Protein AF-A0A5C3E7J4-F1 (afdb_monomer)

Secondary structure (DSSP, 8-state):
--TTSSSHHHHHHHHTTSS----PPP-----PPPPS--SSS-----PPPHHHHHHHHHHGGGT---SS-SS--SSPPP-TT----HHHHHHHHHHHHH-TTS--TTHHHHHHHHHHHHHHHHH-SSPPPHHHHHHHHHHHHHHHHHHHHHHHTTTSHHHHTTSBHHHHHHHHHHHHHHHHHHH-HHHHHHHHTT--HHHHHHHHHHHHHHHHHHHHHHHHTTT-B-PPPP-

Sequence (231 aa):
MSRSTIVICFLFLALSLLGQSVAMPPRRVRERPPPLDVAASSSSSGQPSKYEALYQSLLDPFGWYQENPTHYAPMGSPRGNVRIPAGHAEMYLGYLRDNPAYISPSAADELNAILNRVRDMVNSPTPPTSDDQRALVGFLEEAANRSRRDLMSPLHPENVTSQHISPVEKLSNKYKALTGLLQNRHWVDRLTNQLDPDQQERFLAANSVLSAEQTLLETATEYAGTFPRLP

Organism: NCBI:txid86804

Solvent-accessible surface area (backbone atoms only — not comparable to full-atom values): 13370 Å² total; per-residue (Å²): 140,77,90,76,71,71,67,64,65,59,59,60,61,65,66,70,74,75,75,76,86,70,79,73,73,80,79,71,82,72,79,69,61,80,61,100,75,85,72,87,80,92,75,94,63,96,66,72,52,76,64,43,50,50,51,41,68,59,25,51,86,74,71,62,61,62,99,64,51,84,37,76,51,92,57,60,33,57,56,60,85,60,87,70,57,67,71,55,54,53,49,50,55,49,40,33,67,72,35,72,21,32,63,28,75,60,57,38,61,69,48,47,63,58,46,49,50,53,49,50,52,69,68,41,93,58,82,59,52,53,68,55,33,54,52,48,38,55,54,41,42,55,49,24,59,49,41,52,52,42,52,42,8,20,61,19,72,88,13,28,52,32,24,52,32,68,32,41,52,50,30,24,54,48,37,51,57,41,50,57,50,67,66,36,69,76,45,34,48,65,56,45,73,68,52,53,72,71,54,46,52,52,39,51,55,20,50,52,44,44,49,43,46,28,55,51,32,59,58,37,53,81,47,26,18,48,76,41,80,80,128

Foldseek 3Di:
DDPPPPVVVVVVVVVVPPPDPPPDDPDDPQPQDDAPDPDDDDDPPVDDDPLQVLLCVLCVVVVLDDPDFPDADSDAADADQDDDDPVVVVVLLVCLCPPLLEQHLCNLVLLPVLLVLLVCQQPPPDQDDLVSLLVSLVSLVVVLVVLSSCSRHNLNSSNLLRYALNSLVSNLVSLCSNLVQCVPPVSVCSSPVSPDPVSVVSSVVSSSSSVSSSVSSVVSSVRHHYPNPDD

Structure (mmCIF, N/CA/C/O backbone):
data_AF-A0A5C3E7J4-F1
#
_entry.id   AF-A0A5C3E7J4-F1
#
loop_
_atom_site.group_PDB
_atom_site.id
_atom_site.type_symbol
_atom_site.label_atom_id
_atom_site.label_alt_id
_atom_site.label_comp_id
_atom_site.label_asym_id
_atom_site.label_entity_id
_atom_site.label_seq_id
_atom_site.pdbx_PDB_ins_code
_atom_site.Cartn_x
_atom_site.Cartn_y
_atom_site.Cartn_z
_atom_site.occupancy
_atom_site.B_iso_or_equiv
_atom_site.auth_seq_id
_atom_site.auth_comp_id
_atom_site.auth_asym_id
_atom_site.auth_atom_id
_atom_site.pdbx_PDB_model_num
ATOM 1 N N . MET A 1 1 ? -32.037 -63.151 -11.115 1.00 49.91 1 MET A N 1
ATOM 2 C CA . MET A 1 1 ? -31.300 -61.953 -10.655 1.00 49.91 1 MET A CA 1
ATOM 3 C C . MET A 1 1 ? -32.238 -60.761 -10.745 1.00 49.91 1 MET A C 1
ATOM 5 O O . MET A 1 1 ? -32.641 -60.391 -11.839 1.00 49.91 1 MET A O 1
ATOM 9 N N . SER A 1 2 ? -32.712 -60.301 -9.586 1.00 42.38 2 SER A N 1
ATOM 10 C CA . SER A 1 2 ? -33.897 -59.449 -9.424 1.00 42.38 2 SER A CA 1
ATOM 11 C C . SER A 1 2 ? -33.513 -57.972 -9.314 1.00 42.38 2 SER A C 1
ATOM 13 O O . SER A 1 2 ? -32.626 -57.618 -8.545 1.00 42.38 2 SER A O 1
ATOM 15 N N . ARG A 1 3 ? -34.196 -57.118 -10.083 1.00 48.22 3 ARG A N 1
ATOM 16 C CA . ARG A 1 3 ? -33.980 -55.664 -10.213 1.00 48.22 3 ARG A CA 1
ATOM 17 C C . ARG A 1 3 ? -34.525 -54.839 -9.028 1.00 48.22 3 ARG A C 1
ATOM 19 O O . ARG A 1 3 ? -34.639 -53.623 -9.136 1.00 48.22 3 ARG A O 1
ATOM 26 N N . SER A 1 4 ? -34.849 -55.471 -7.899 1.00 50.19 4 SER A N 1
ATOM 27 C CA . SER A 1 4 ? -35.588 -54.840 -6.790 1.00 50.19 4 SER A CA 1
ATOM 28 C C . SER A 1 4 ? -34.736 -54.374 -5.601 1.00 50.19 4 SER A C 1
ATOM 30 O O . SER A 1 4 ? -35.288 -53.829 -4.653 1.00 50.19 4 SER A O 1
ATOM 32 N N . THR A 1 5 ? -33.410 -54.529 -5.628 1.00 48.03 5 THR A N 1
ATOM 33 C CA . THR A 1 5 ? -32.515 -54.115 -4.522 1.00 48.03 5 THR A CA 1
ATOM 34 C C . THR A 1 5 ? -31.814 -52.768 -4.725 1.00 48.03 5 THR A C 1
ATOM 36 O O . THR A 1 5 ? -31.243 -52.242 -3.778 1.00 48.03 5 THR A O 1
ATOM 39 N N . ILE A 1 6 ? -31.888 -52.158 -5.913 1.00 50.91 6 ILE A N 1
ATOM 40 C CA . ILE A 1 6 ? -31.169 -50.900 -6.212 1.00 50.91 6 ILE A CA 1
ATOM 41 C C . ILE A 1 6 ? -31.979 -49.647 -5.818 1.00 50.91 6 ILE A C 1
ATOM 43 O O . ILE A 1 6 ? -31.407 -48.588 -5.575 1.00 50.91 6 ILE A O 1
ATOM 47 N N . VAL A 1 7 ? -33.302 -49.755 -5.662 1.00 48.09 7 VAL A N 1
ATOM 48 C CA . VAL A 1 7 ? -34.168 -48.590 -5.381 1.00 48.09 7 VAL A CA 1
ATOM 49 C C . VAL A 1 7 ? -34.213 -48.221 -3.887 1.00 48.09 7 VAL A C 1
ATOM 51 O O . VAL A 1 7 ? -34.515 -47.083 -3.539 1.00 48.09 7 VAL A O 1
ATOM 54 N N . ILE A 1 8 ? -33.838 -49.131 -2.982 1.00 48.19 8 ILE A N 1
ATOM 55 C CA . ILE A 1 8 ? -33.939 -48.897 -1.528 1.00 48.19 8 ILE A CA 1
ATOM 56 C C . ILE A 1 8 ? -32.730 -48.114 -0.976 1.00 48.19 8 ILE A C 1
ATOM 58 O O . ILE A 1 8 ? -32.869 -47.384 0.004 1.00 48.19 8 ILE A O 1
ATOM 62 N N . CYS A 1 9 ? -31.570 -48.147 -1.642 1.00 43.94 9 CYS A N 1
ATOM 63 C CA . CYS A 1 9 ? -30.400 -47.363 -1.217 1.00 43.94 9 CYS A CA 1
ATOM 64 C C . CYS A 1 9 ? -30.497 -45.862 -1.546 1.00 43.94 9 CYS A C 1
ATOM 66 O O . CYS A 1 9 ? -29.855 -45.061 -0.873 1.00 43.94 9 CYS A O 1
ATOM 68 N N . PHE A 1 10 ? -31.319 -45.453 -2.519 1.00 43.75 10 PHE A N 1
ATOM 69 C CA . PHE A 1 10 ? -31.470 -44.031 -2.864 1.00 43.75 10 PHE A CA 1
ATOM 70 C C . PHE A 1 10 ? -32.504 -43.286 -2.007 1.00 43.75 10 PHE A C 1
ATOM 72 O O . PHE A 1 10 ? -32.407 -42.068 -1.872 1.00 43.75 10 PHE A O 1
ATOM 79 N N . LEU A 1 11 ? -33.442 -43.987 -1.358 1.00 43.75 11 LEU A N 1
ATOM 80 C CA . LEU A 1 11 ? -34.436 -43.335 -0.494 1.00 43.75 11 LEU A CA 1
ATOM 81 C C . LEU A 1 11 ? -33.886 -42.996 0.905 1.00 43.75 11 LEU A C 1
ATOM 83 O O . LEU A 1 11 ? -34.331 -42.032 1.523 1.00 43.75 11 LEU A O 1
ATOM 87 N N . PHE A 1 12 ? -32.876 -43.730 1.386 1.00 43.62 12 PHE A N 1
ATOM 88 C CA . PHE A 1 12 ? -32.228 -43.452 2.677 1.00 43.62 12 PHE A CA 1
ATOM 89 C C . PHE A 1 12 ? -31.198 -42.309 2.619 1.00 43.62 12 PHE A C 1
ATOM 91 O O . PHE A 1 12 ? -30.945 -41.652 3.631 1.00 43.62 12 PHE A O 1
ATOM 98 N N . LEU A 1 13 ? -30.652 -42.003 1.435 1.00 42.84 13 LEU A N 1
ATOM 99 C CA . LEU A 1 13 ? -29.728 -40.877 1.263 1.00 42.84 13 LEU A CA 1
ATOM 100 C C . LEU A 1 13 ? -30.458 -39.521 1.191 1.00 42.84 13 LEU A C 1
ATOM 102 O O . LEU A 1 13 ? -29.895 -38.499 1.571 1.00 42.84 13 LEU A O 1
ATOM 106 N N . ALA A 1 14 ? -31.726 -39.506 0.764 1.00 42.19 14 ALA A N 1
ATOM 107 C CA . ALA A 1 14 ? -32.527 -38.283 0.645 1.00 42.19 14 ALA A CA 1
ATOM 108 C C . ALA A 1 14 ? -33.141 -37.810 1.981 1.00 42.19 14 ALA A C 1
ATOM 110 O O . ALA A 1 14 ? -33.378 -36.619 2.161 1.00 42.19 14 ALA A O 1
ATOM 111 N N . LEU A 1 15 ? -33.351 -38.714 2.945 1.00 43.12 15 LEU A N 1
ATOM 112 C CA . LEU A 1 15 ? -33.880 -38.380 4.279 1.00 43.12 15 LEU A CA 1
ATOM 113 C C . LEU A 1 15 ? -32.795 -37.997 5.300 1.00 43.12 15 LEU A C 1
ATOM 115 O O . LEU A 1 15 ? -33.112 -37.440 6.347 1.00 43.12 15 LEU A O 1
ATOM 119 N N . SER A 1 16 ? -31.519 -38.215 4.973 1.00 41.44 16 SER A N 1
ATOM 120 C CA . SER A 1 16 ? -30.383 -37.814 5.819 1.00 41.44 16 SER A CA 1
ATOM 121 C C . SER A 1 16 ? -29.939 -36.358 5.592 1.00 41.44 16 SER A C 1
ATOM 123 O O . SER A 1 16 ? -29.096 -35.851 6.325 1.00 41.44 16 SER A O 1
ATOM 125 N N . LEU A 1 17 ? -30.514 -35.668 4.598 1.00 41.94 17 LEU A N 1
ATOM 126 C CA . LEU A 1 17 ? -30.197 -34.275 4.241 1.00 41.94 17 LEU A CA 1
ATOM 127 C C . LEU A 1 17 ? -31.224 -33.248 4.756 1.00 41.94 17 LEU A C 1
ATOM 129 O O . LEU A 1 17 ? -31.052 -32.055 4.522 1.00 41.94 17 LEU A O 1
ATOM 133 N N . LEU A 1 18 ? -32.271 -33.676 5.474 1.00 44.62 18 LEU A N 1
ATOM 134 C CA . LEU A 1 18 ? -33.329 -32.785 5.985 1.00 44.62 18 LEU A CA 1
ATOM 135 C C . LEU A 1 18 ? -33.304 -32.536 7.501 1.00 44.62 18 LEU A C 1
ATOM 137 O O . LEU A 1 18 ? -34.207 -31.896 8.032 1.00 44.62 18 LEU A O 1
ATOM 141 N N . GLY A 1 19 ? -32.279 -32.994 8.217 1.00 42.59 19 GLY A N 1
ATOM 142 C CA . GLY A 1 19 ? -32.251 -32.916 9.676 1.00 42.59 19 GLY A CA 1
ATOM 143 C C . GLY A 1 19 ? -30.951 -32.360 10.224 1.00 42.59 19 GLY A C 1
ATOM 144 O O . GLY A 1 19 ? -30.183 -33.137 10.771 1.00 42.59 19 GLY A O 1
ATOM 145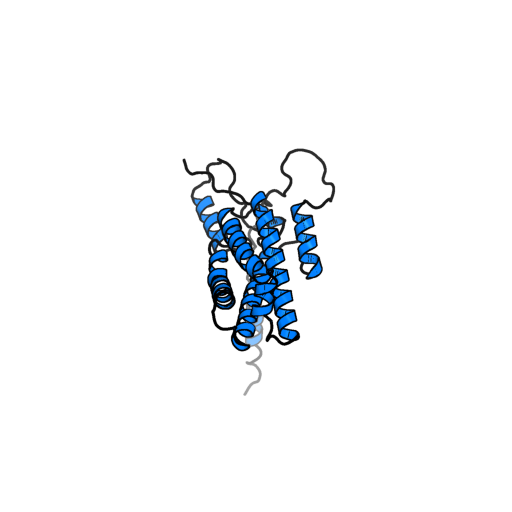 N N . GLN A 1 20 ? -30.720 -31.048 10.089 1.00 40.03 20 GLN A N 1
ATOM 146 C CA . GLN A 1 20 ? -29.910 -30.236 11.019 1.00 40.03 20 GLN A CA 1
ATOM 147 C C . GLN A 1 20 ? -29.948 -28.743 10.637 1.00 40.03 20 GLN A C 1
ATOM 149 O O . GLN A 1 20 ? -28.931 -28.101 10.386 1.00 40.03 20 GLN A O 1
ATOM 154 N N . SER A 1 21 ? -31.139 -28.137 10.635 1.00 34.94 21 SER A N 1
ATOM 155 C CA . SER A 1 21 ? -31.233 -26.689 10.840 1.00 34.94 21 SER A CA 1
ATOM 156 C C . SER A 1 21 ? -30.972 -26.416 12.322 1.00 34.94 21 SER A C 1
ATOM 158 O O . SER A 1 21 ? -31.899 -26.328 13.128 1.00 34.94 21 SER A O 1
ATOM 160 N N . VAL A 1 22 ? -29.696 -26.351 12.704 1.00 38.12 22 VAL A N 1
ATOM 161 C CA . VAL A 1 22 ? -29.314 -25.777 13.995 1.00 38.12 22 VAL A CA 1
ATOM 162 C C . VAL A 1 22 ? -29.829 -24.345 13.981 1.00 38.12 22 VAL A C 1
ATOM 164 O O . VAL A 1 22 ? -29.445 -23.552 13.120 1.00 38.12 22 VAL A O 1
ATOM 167 N N . ALA A 1 23 ? -30.751 -24.037 14.892 1.00 39.84 23 ALA A N 1
ATOM 168 C CA . ALA A 1 23 ? -31.198 -22.678 15.128 1.00 39.84 23 ALA A CA 1
ATOM 169 C C . ALA A 1 23 ? -29.952 -21.816 15.353 1.00 39.84 23 ALA A C 1
ATOM 171 O O . ALA A 1 23 ? -29.229 -22.004 16.334 1.00 39.84 23 ALA A O 1
ATOM 172 N N . MET A 1 24 ? -29.667 -20.921 14.403 1.00 37.94 24 MET A N 1
ATOM 173 C CA . MET A 1 24 ? -28.616 -19.931 14.581 1.00 37.94 24 MET A CA 1
ATOM 174 C C . MET A 1 24 ? -28.908 -19.185 15.887 1.00 37.94 24 MET A C 1
ATOM 176 O O . MET A 1 24 ? -30.043 -18.727 16.069 1.00 37.94 24 MET A O 1
ATOM 180 N N . PRO A 1 25 ? -27.926 -19.041 16.795 1.00 38.94 25 PRO A N 1
ATOM 181 C CA . PRO A 1 25 ? -28.089 -18.121 17.906 1.00 38.94 25 PRO A CA 1
ATOM 182 C C . PRO A 1 25 ? -28.410 -16.734 17.330 1.00 38.94 25 PRO A C 1
ATOM 184 O O . PRO A 1 25 ? -27.947 -16.410 16.229 1.00 38.94 25 PRO A O 1
ATOM 187 N N . PRO A 1 26 ? -29.215 -15.916 18.028 1.00 37.38 26 PRO A N 1
ATOM 188 C CA . PRO A 1 26 ? -29.584 -14.598 17.535 1.00 37.38 26 PRO A CA 1
ATOM 189 C C . PRO A 1 26 ? -28.309 -13.846 17.152 1.00 37.38 26 PRO A C 1
ATOM 191 O O . PRO A 1 26 ? -27.381 -13.744 17.960 1.00 37.38 26 PRO A O 1
ATOM 194 N N . ARG A 1 27 ? -28.247 -13.355 15.903 1.00 37.22 27 ARG A N 1
ATOM 195 C CA . ARG A 1 27 ? -27.227 -12.396 15.463 1.00 37.22 27 ARG A CA 1
ATOM 196 C C . ARG A 1 27 ? -27.209 -11.299 16.521 1.00 37.22 27 ARG A C 1
ATOM 198 O O . ARG A 1 27 ? -28.156 -10.519 16.598 1.00 37.22 27 ARG A O 1
ATOM 205 N N . ARG A 1 28 ? -26.163 -11.264 17.357 1.00 34.19 28 ARG A N 1
ATOM 206 C CA . ARG A 1 28 ? -25.896 -10.098 18.198 1.00 34.19 28 ARG A CA 1
ATOM 207 C C . ARG A 1 28 ? -25.919 -8.913 17.247 1.00 34.19 28 ARG A C 1
ATOM 209 O O . ARG A 1 28 ? -25.198 -8.927 16.248 1.00 34.19 28 ARG A O 1
ATOM 216 N N . VAL A 1 29 ? -26.801 -7.960 17.523 1.00 38.03 29 VAL A N 1
ATOM 217 C CA . VAL A 1 29 ? -26.789 -6.645 16.891 1.00 38.03 29 VAL A CA 1
ATOM 218 C C . VAL A 1 29 ? -25.354 -6.148 17.049 1.00 38.03 29 VAL A C 1
ATOM 220 O O . VAL A 1 29 ? -24.906 -5.908 18.167 1.00 38.03 29 VAL A O 1
ATOM 223 N N . ARG A 1 30 ? -24.586 -6.179 15.954 1.00 42.91 30 ARG A N 1
ATOM 224 C CA . ARG A 1 30 ? -23.192 -5.735 15.942 1.00 42.91 30 ARG A CA 1
ATOM 225 C C . ARG A 1 30 ? -23.235 -4.248 16.248 1.00 42.91 30 ARG A C 1
ATOM 227 O O . ARG A 1 30 ? -23.835 -3.496 15.484 1.00 42.91 30 ARG A O 1
ATOM 234 N N . GLU A 1 31 ? -22.630 -3.847 17.359 1.00 38.09 31 GLU A N 1
ATOM 235 C CA . GLU A 1 31 ? -22.317 -2.445 17.597 1.00 38.09 31 GLU A CA 1
ATOM 236 C C . GLU A 1 31 ? -21.390 -2.013 16.463 1.00 38.09 31 GLU A C 1
ATOM 238 O O . GLU A 1 31 ? -20.244 -2.454 16.362 1.00 38.09 31 GLU A O 1
ATOM 243 N N . ARG A 1 32 ? -21.949 -1.238 15.533 1.00 45.97 32 ARG A N 1
ATOM 244 C CA . ARG A 1 32 ? -21.196 -0.527 14.507 1.00 45.97 32 ARG A CA 1
ATOM 245 C C . ARG A 1 32 ? -20.076 0.230 15.235 1.00 45.97 32 ARG A C 1
ATOM 247 O O . ARG A 1 32 ? -20.394 0.895 16.229 1.00 45.97 32 ARG A O 1
ATOM 254 N N . PRO A 1 33 ? -18.803 0.155 14.807 1.00 45.69 33 PRO A N 1
ATOM 255 C CA . PRO A 1 33 ? -17.834 1.134 15.276 1.00 45.69 33 PRO A CA 1
ATOM 256 C C . PRO A 1 33 ? -18.431 2.525 15.015 1.00 45.69 33 PRO A C 1
ATOM 258 O O . PRO A 1 33 ? -19.122 2.703 14.005 1.00 45.69 33 PRO A O 1
ATOM 261 N N . PRO A 1 34 ? -18.277 3.481 15.947 1.00 44.12 34 PRO A N 1
ATOM 262 C CA . PRO A 1 34 ? -18.869 4.794 15.769 1.00 44.12 34 PRO A CA 1
ATOM 263 C C . PRO A 1 34 ? -18.434 5.349 14.405 1.00 44.12 34 PRO A C 1
ATOM 265 O O . PRO A 1 34 ? -17.237 5.280 14.094 1.00 44.12 34 PRO A O 1
ATOM 268 N N . PRO A 1 35 ? -19.380 5.843 13.581 1.00 44.72 35 PRO A N 1
ATOM 269 C CA . PRO A 1 35 ? -19.033 6.503 12.333 1.00 44.72 35 PRO A CA 1
ATOM 270 C C . PRO A 1 35 ? -18.084 7.668 12.624 1.00 44.72 35 PRO A C 1
ATOM 272 O O . PRO A 1 35 ? -17.956 8.117 13.766 1.00 44.72 35 PRO A O 1
ATOM 275 N N . LEU A 1 36 ? -17.435 8.169 11.576 1.00 49.22 36 LEU A N 1
ATOM 276 C CA . LEU A 1 36 ? -16.473 9.276 11.625 1.00 49.22 36 LEU A CA 1
ATOM 277 C C . LEU A 1 36 ? -17.016 10.579 12.262 1.00 49.22 36 LEU A C 1
ATOM 279 O O . LEU A 1 36 ? -16.240 11.501 12.497 1.00 49.22 36 LEU A O 1
ATOM 283 N N . ASP A 1 37 ? -18.292 10.609 12.652 1.00 38.91 37 ASP A N 1
ATOM 284 C CA . ASP A 1 37 ? -18.984 11.718 13.297 1.00 38.91 37 ASP A CA 1
ATOM 285 C C . ASP A 1 37 ? -19.432 11.368 14.726 1.00 38.91 37 ASP A C 1
ATOM 287 O O . ASP A 1 37 ? -20.600 11.065 14.983 1.00 38.91 37 ASP A O 1
ATOM 291 N N . VAL A 1 38 ? -18.528 11.455 15.705 1.00 36.59 38 VAL A N 1
ATOM 292 C CA . VAL A 1 38 ? -18.956 11.605 17.107 1.00 36.59 38 VAL A CA 1
ATOM 293 C C . VAL A 1 38 ? -18.374 12.878 17.701 1.00 36.59 38 VAL A C 1
ATOM 295 O O . VAL A 1 38 ? -17.464 12.865 18.525 1.00 36.59 38 VAL A O 1
ATOM 298 N N . ALA A 1 39 ? -18.989 13.989 17.308 1.00 32.25 39 ALA A N 1
ATOM 299 C CA . ALA A 1 39 ? -19.320 15.065 18.227 1.00 32.25 39 ALA A CA 1
ATOM 300 C C . ALA A 1 39 ? -20.833 15.316 18.120 1.00 32.25 39 ALA A C 1
ATOM 302 O O . ALA A 1 39 ? -21.422 15.230 17.049 1.00 32.25 39 ALA A O 1
ATOM 303 N N . ALA A 1 40 ? -21.464 15.528 19.268 1.00 37.59 40 ALA A N 1
ATOM 304 C CA . ALA A 1 40 ? -22.903 15.542 19.471 1.00 37.59 40 ALA A CA 1
ATOM 305 C C . ALA A 1 40 ? -23.713 16.433 18.500 1.00 37.59 40 ALA A C 1
ATOM 307 O O . ALA A 1 40 ? -23.319 17.554 18.193 1.00 37.59 40 ALA A O 1
ATOM 308 N N . SER A 1 41 ? -24.959 16.003 18.261 1.00 31.89 41 SER A N 1
ATOM 309 C CA . SER A 1 41 ? -26.127 16.795 17.818 1.00 31.89 41 SER A CA 1
ATOM 310 C C . SER A 1 41 ? -26.325 16.992 16.304 1.00 31.89 41 SER A C 1
ATOM 312 O O . SER A 1 41 ? -25.684 17.815 15.667 1.00 31.89 41 SER A O 1
ATOM 314 N N . SER A 1 42 ? -27.360 16.319 15.784 1.00 38.94 42 SER A N 1
ATOM 315 C CA . SER A 1 42 ? -28.263 16.797 14.720 1.00 38.94 42 SER A CA 1
ATOM 316 C C . SER A 1 42 ? -27.645 17.352 13.426 1.00 38.94 42 SER A C 1
ATOM 318 O O . SER A 1 42 ? -27.518 18.561 13.266 1.00 38.94 42 SER A O 1
ATOM 320 N N . SER A 1 43 ? -27.401 16.476 12.448 1.00 31.47 43 SER A N 1
ATOM 321 C CA . SER A 1 43 ? -27.877 16.594 11.052 1.00 31.47 43 SER A CA 1
ATOM 322 C C . SER A 1 43 ? -27.191 15.531 10.190 1.00 31.47 43 SER A C 1
ATOM 324 O O . SER A 1 43 ? -26.037 15.661 9.810 1.00 31.47 43 SER A O 1
ATOM 326 N N . SER A 1 44 ? -27.913 14.459 9.858 1.00 42.22 44 SER A N 1
ATOM 327 C CA . SER A 1 44 ? -27.521 13.551 8.778 1.00 42.22 44 SER A CA 1
ATOM 328 C C . SER A 1 44 ? -27.717 14.267 7.437 1.00 42.22 44 SER A C 1
ATOM 330 O O . SER A 1 44 ? -28.709 14.055 6.739 1.00 42.22 44 SER A O 1
ATOM 332 N N . SER A 1 45 ? -26.819 15.183 7.093 1.00 42.00 45 SER A N 1
ATOM 333 C CA . SER A 1 45 ? -26.648 15.593 5.703 1.00 42.00 45 SER A CA 1
ATOM 334 C C . SER A 1 45 ? -25.782 14.528 5.042 1.00 42.00 45 SER A C 1
ATOM 336 O O . SER A 1 45 ? -24.684 14.284 5.528 1.00 42.00 45 SER A O 1
ATOM 338 N N . GLY A 1 46 ? -26.271 13.882 3.980 1.00 57.69 46 GLY A N 1
ATOM 339 C CA . GLY A 1 46 ? -25.580 12.818 3.232 1.00 57.69 46 GLY A CA 1
ATOM 340 C C . GLY A 1 46 ? -24.340 13.290 2.461 1.00 57.69 46 GLY A C 1
ATOM 341 O O . GLY A 1 46 ? -24.206 13.005 1.277 1.00 57.69 46 GLY A O 1
ATOM 342 N N . GLN A 1 47 ? -23.488 14.084 3.103 1.00 56.75 47 GLN A N 1
ATOM 343 C CA . GLN A 1 47 ? -22.201 14.533 2.602 1.00 56.75 47 GLN A CA 1
ATOM 344 C C . GLN A 1 47 ? -21.137 13.540 3.087 1.00 56.75 47 GLN A C 1
ATOM 346 O O . GLN A 1 47 ? -21.081 13.279 4.290 1.00 56.75 47 GLN A O 1
ATOM 351 N N . PRO A 1 48 ? -20.309 12.991 2.186 1.00 73.50 48 PRO A N 1
ATOM 352 C CA . PRO A 1 48 ? -19.239 12.084 2.573 1.00 73.50 48 PRO A CA 1
ATOM 353 C C . PRO A 1 48 ? -18.217 12.805 3.457 1.00 73.50 48 PRO A C 1
ATOM 355 O O . PRO A 1 48 ? -17.920 13.989 3.260 1.00 73.50 48 PRO A O 1
ATOM 358 N N . SER A 1 49 ? -17.650 12.081 4.422 1.00 85.56 49 SER A N 1
ATOM 359 C CA . SER A 1 49 ? -16.545 12.606 5.237 1.00 85.56 49 SER A CA 1
ATOM 360 C C . SER A 1 49 ? -15.325 12.951 4.362 1.00 85.56 49 SER A C 1
ATOM 362 O O . SER A 1 49 ? -15.174 12.435 3.253 1.00 85.56 49 SER A O 1
ATOM 364 N N . LYS A 1 50 ? -14.388 13.779 4.857 1.00 89.88 50 LYS A N 1
ATOM 365 C CA . LYS A 1 50 ? -13.144 14.102 4.117 1.00 89.88 50 LYS A CA 1
ATOM 366 C C . LYS A 1 50 ? -12.369 12.837 3.719 1.00 89.88 50 LYS A C 1
ATOM 368 O O . LYS A 1 50 ? -11.837 12.773 2.613 1.00 89.88 50 LYS A O 1
ATOM 373 N N . TYR A 1 51 ? -12.304 11.849 4.614 1.00 93.19 51 TYR A N 1
ATOM 374 C CA . TYR A 1 51 ? -11.646 10.572 4.336 1.00 93.19 51 TYR A CA 1
ATOM 375 C C . TYR A 1 51 ? -12.391 9.772 3.267 1.00 93.19 51 TYR A C 1
ATOM 377 O O . TYR A 1 51 ? -11.772 9.259 2.345 1.00 93.19 51 TYR A O 1
ATOM 385 N N . GLU A 1 52 ? -13.718 9.703 3.359 1.00 93.31 52 GLU A N 1
ATOM 386 C CA . GLU A 1 52 ? -14.559 8.990 2.397 1.00 93.31 52 GLU A CA 1
ATOM 387 C C . GLU A 1 52 ? -14.498 9.605 0.994 1.00 93.31 52 GLU A C 1
ATOM 389 O O . GLU A 1 52 ? -14.347 8.875 0.019 1.00 93.31 52 GLU A O 1
ATOM 394 N N . ALA A 1 53 ? -14.509 10.936 0.883 1.00 94.12 53 ALA A N 1
ATOM 395 C CA . ALA A 1 53 ? -14.334 11.624 -0.394 1.00 94.12 53 ALA A CA 1
ATOM 396 C C . ALA A 1 53 ? -12.952 11.343 -1.015 1.00 94.12 53 ALA A C 1
ATOM 398 O O . ALA A 1 53 ? -12.848 11.096 -2.218 1.00 94.12 53 ALA A O 1
ATOM 399 N N . LEU A 1 54 ? -11.889 11.337 -0.198 1.00 95.69 54 LEU A N 1
ATOM 400 C CA . LEU A 1 54 ? -10.546 10.960 -0.647 1.00 95.69 54 LEU A CA 1
ATOM 401 C C . LEU A 1 54 ? -10.508 9.496 -1.105 1.00 95.69 54 LEU A C 1
ATOM 403 O O . LEU A 1 54 ? -10.023 9.215 -2.200 1.00 95.69 54 LEU A O 1
ATOM 407 N N . TYR A 1 55 ? -11.049 8.587 -0.294 1.00 96.31 55 TYR A N 1
ATOM 408 C CA . TYR A 1 55 ? -11.159 7.161 -0.590 1.00 96.31 55 TYR A CA 1
ATOM 409 C C . TYR A 1 55 ? -11.852 6.917 -1.927 1.00 96.31 55 TYR A C 1
ATOM 411 O O . TYR A 1 55 ? -11.291 6.260 -2.800 1.00 96.31 55 TYR A O 1
ATOM 419 N N . GLN A 1 56 ? -13.019 7.526 -2.128 1.00 95.81 56 GLN A N 1
ATOM 420 C CA . GLN A 1 56 ? -13.751 7.442 -3.382 1.00 95.81 56 GLN A CA 1
ATOM 421 C C . GLN A 1 56 ? -12.912 7.961 -4.557 1.00 95.81 56 GLN A C 1
ATOM 423 O O . GLN A 1 56 ? -12.706 7.237 -5.527 1.00 95.81 56 GLN A O 1
ATOM 428 N N . SER A 1 57 ? -12.325 9.158 -4.440 1.00 96.81 57 SER A N 1
ATOM 429 C CA . SER A 1 57 ? -11.530 9.751 -5.527 1.00 96.81 57 SER A CA 1
ATOM 430 C C . SER A 1 57 ? -10.316 8.912 -5.946 1.00 96.81 57 SER A C 1
ATOM 432 O O . SER A 1 57 ? -9.917 8.944 -7.109 1.00 96.81 57 SER A O 1
ATOM 434 N N . LEU A 1 58 ? -9.729 8.158 -5.011 1.00 97.12 58 LEU A N 1
ATOM 435 C CA . LEU A 1 58 ? -8.575 7.301 -5.271 1.00 97.12 58 LEU A CA 1
ATOM 436 C C . LEU A 1 58 ? -8.972 5.942 -5.852 1.00 97.12 58 LEU A C 1
ATOM 438 O O . LEU A 1 58 ? -8.187 5.365 -6.599 1.00 97.12 58 LEU A O 1
ATOM 442 N N . LEU A 1 59 ? -10.159 5.422 -5.526 1.00 96.44 59 LEU A N 1
ATOM 443 C CA . LEU A 1 59 ? -10.609 4.101 -5.973 1.00 96.44 59 LEU A CA 1
ATOM 444 C C . LEU A 1 59 ? -11.467 4.131 -7.243 1.00 96.44 59 LEU A C 1
ATOM 446 O O . LEU A 1 59 ? -11.494 3.134 -7.974 1.00 96.44 59 LEU A O 1
ATOM 450 N N . ASP A 1 60 ? -12.135 5.249 -7.527 1.00 94.06 60 ASP A N 1
ATOM 451 C CA . ASP A 1 60 ? -12.958 5.441 -8.726 1.00 94.06 60 ASP A CA 1
ATOM 452 C C . ASP A 1 60 ? -12.188 5.171 -10.033 1.00 94.06 60 ASP A C 1
ATOM 454 O O . ASP A 1 60 ? -12.712 4.431 -10.871 1.00 94.06 60 ASP A O 1
ATOM 458 N N . PRO A 1 61 ? -10.935 5.647 -10.223 1.00 95.31 61 PRO A N 1
ATOM 459 C CA . PRO A 1 61 ? -10.167 5.367 -11.440 1.00 95.31 61 PRO A CA 1
ATOM 460 C C . PRO A 1 61 ? -9.906 3.876 -11.683 1.00 95.31 61 PRO A C 1
ATOM 462 O O . PRO A 1 61 ? -9.734 3.460 -12.826 1.00 95.31 61 PRO A O 1
ATOM 465 N N . PHE A 1 62 ? -9.885 3.066 -10.621 1.00 94.44 62 PHE A N 1
ATOM 466 C CA . PHE A 1 62 ? -9.702 1.618 -10.717 1.00 94.44 62 PHE A CA 1
ATOM 467 C C . PHE A 1 62 ? -11.031 0.858 -10.862 1.00 94.44 62 PHE A C 1
ATOM 469 O O . PHE A 1 62 ? -11.024 -0.351 -11.101 1.00 94.44 62 PHE A O 1
ATOM 476 N N . GLY A 1 63 ? -12.173 1.533 -10.686 1.00 95.31 63 GLY A N 1
ATOM 477 C CA . GLY A 1 63 ? -13.486 0.894 -10.584 1.00 95.31 63 GLY A CA 1
ATOM 478 C C . GLY A 1 63 ? -13.610 -0.007 -9.351 1.00 95.31 63 GLY A C 1
ATOM 479 O O . GLY A 1 63 ? -14.304 -1.023 -9.396 1.00 95.31 63 GLY A O 1
ATOM 480 N N . TRP A 1 64 ? -12.880 0.305 -8.274 1.00 94.69 64 TRP A N 1
ATOM 481 C CA . TRP A 1 64 ? -12.829 -0.515 -7.053 1.00 94.69 64 TRP A CA 1
ATOM 482 C C . TRP A 1 64 ? -13.590 0.082 -5.878 1.00 94.69 64 TRP A C 1
ATOM 484 O O . TRP A 1 64 ? -13.635 -0.547 -4.822 1.00 94.69 64 TRP A O 1
ATOM 494 N N . TYR A 1 65 ? -14.178 1.267 -6.042 1.00 93.38 65 TYR A N 1
ATOM 495 C CA . TYR A 1 65 ? -15.002 1.856 -5.001 1.00 93.38 65 TYR A CA 1
ATOM 496 C C . TYR A 1 65 ? -16.167 0.919 -4.659 1.00 93.38 65 TYR A C 1
ATOM 498 O O . TYR A 1 65 ? -16.873 0.413 -5.536 1.00 93.38 65 TYR A O 1
ATOM 506 N N . GLN A 1 66 ? -16.342 0.677 -3.366 1.00 89.69 66 GLN A N 1
ATOM 507 C CA . GLN A 1 66 ? -17.453 -0.079 -2.812 1.00 89.69 66 GLN A CA 1
ATOM 508 C C . GLN A 1 66 ? -18.050 0.738 -1.675 1.00 89.69 66 GLN A C 1
ATOM 510 O O . GLN A 1 66 ? -17.319 1.332 -0.893 1.00 89.69 66 GLN A O 1
ATOM 515 N N . GLU A 1 67 ? -19.378 0.743 -1.581 1.00 89.81 67 GLU A N 1
ATOM 516 C CA . GLU A 1 67 ? -20.092 1.386 -0.469 1.00 89.81 67 GLU A CA 1
ATOM 517 C C . GLU A 1 67 ? -19.827 0.666 0.866 1.00 89.81 67 GLU A C 1
ATOM 519 O O . GLU A 1 67 ? -19.903 1.258 1.938 1.00 89.81 67 GLU A O 1
ATOM 524 N N . ASN A 1 68 ? -19.521 -0.634 0.806 1.00 93.06 68 ASN A N 1
ATOM 525 C CA . ASN A 1 68 ? -19.303 -1.479 1.972 1.00 93.06 68 ASN A CA 1
ATOM 526 C C . ASN A 1 68 ? -17.961 -2.217 1.860 1.00 93.06 68 ASN A C 1
ATOM 528 O O . ASN A 1 68 ? -17.629 -2.690 0.769 1.00 93.06 68 ASN A O 1
ATOM 532 N N . PRO A 1 69 ? -17.225 -2.403 2.974 1.00 94.06 69 PRO A N 1
ATOM 533 C CA . PRO A 1 69 ? -15.979 -3.150 2.956 1.00 94.06 69 PRO A CA 1
ATOM 534 C C . PRO A 1 69 ? -16.239 -4.635 2.710 1.00 94.06 69 PRO A C 1
ATOM 536 O O . PRO A 1 69 ? -17.263 -5.190 3.118 1.00 94.06 69 PRO A O 1
ATOM 539 N N . THR A 1 70 ? -15.243 -5.325 2.155 1.00 93.19 70 THR A N 1
ATOM 540 C CA . THR A 1 70 ? -15.306 -6.792 2.021 1.00 93.19 70 THR A CA 1
ATOM 541 C C . THR A 1 70 ? -15.360 -7.490 3.391 1.00 93.19 70 THR A C 1
ATOM 543 O O . THR A 1 70 ? -16.017 -8.521 3.549 1.00 93.19 70 THR A O 1
ATOM 546 N N . HIS A 1 71 ? -14.715 -6.911 4.410 1.00 94.62 71 HIS A N 1
ATOM 547 C CA . HIS A 1 71 ? -14.764 -7.384 5.792 1.00 94.62 71 HIS A CA 1
ATOM 548 C C . HIS A 1 71 ? -14.948 -6.212 6.751 1.00 94.62 71 HIS A C 1
ATOM 550 O O . HIS A 1 71 ? -14.233 -5.226 6.658 1.00 94.62 71 HIS A O 1
ATOM 556 N N . TYR A 1 72 ? -15.865 -6.330 7.710 1.00 95.50 72 TYR A N 1
ATOM 557 C CA . TYR A 1 72 ? -16.011 -5.338 8.779 1.00 95.50 72 TYR A CA 1
ATOM 558 C C . TYR A 1 72 ? -15.116 -5.674 9.967 1.00 95.50 72 TYR A C 1
ATOM 560 O O . TYR A 1 72 ? -15.064 -6.834 10.395 1.00 95.50 72 TYR A O 1
ATOM 568 N N . ALA A 1 73 ? -14.501 -4.646 10.545 1.00 92.94 73 ALA A N 1
ATOM 569 C CA . ALA A 1 73 ? -13.776 -4.743 11.797 1.00 92.94 73 ALA A CA 1
ATOM 570 C C . ALA A 1 73 ? -14.738 -5.188 12.922 1.00 92.94 73 ALA A C 1
ATOM 572 O O . ALA A 1 73 ? -15.722 -4.504 13.206 1.00 92.94 73 ALA A O 1
ATOM 573 N N . PRO A 1 74 ? -14.507 -6.344 13.572 1.00 91.44 74 PRO A N 1
ATOM 574 C CA . PRO A 1 74 ? -15.340 -6.826 14.670 1.00 91.44 74 PRO A CA 1
ATOM 575 C C . PRO A 1 74 ? -15.197 -5.999 15.954 1.00 91.44 74 PRO A C 1
ATOM 577 O O . PRO A 1 74 ? -16.040 -6.127 16.839 1.00 91.44 74 PRO A O 1
ATOM 5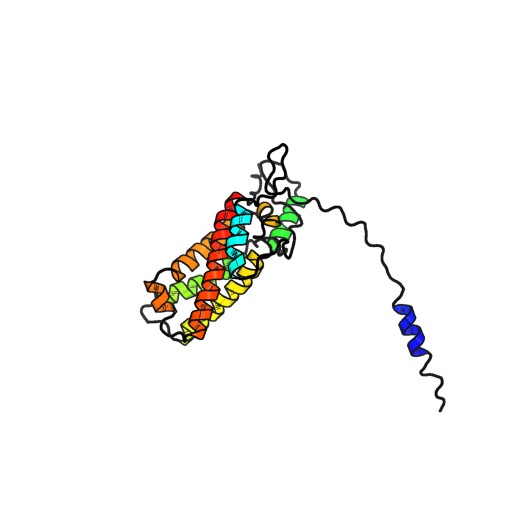80 N N . MET A 1 75 ? -14.128 -5.211 16.085 1.00 88.94 75 MET A N 1
ATOM 581 C CA . MET A 1 75 ? -13.812 -4.438 17.283 1.00 88.94 75 MET A CA 1
ATOM 582 C C . MET A 1 75 ? -13.137 -3.113 16.910 1.00 88.94 75 MET A C 1
ATOM 584 O O . MET A 1 75 ? -12.154 -3.098 16.171 1.00 88.94 75 MET A O 1
ATOM 588 N N . GLY A 1 76 ? -13.639 -2.001 17.445 1.00 85.12 76 GLY A N 1
ATOM 589 C CA . GLY A 1 76 ? -12.980 -0.705 17.295 1.00 85.12 76 GLY A CA 1
ATOM 590 C C . GLY A 1 76 ? -11.616 -0.680 17.986 1.00 85.12 76 GLY A C 1
ATOM 591 O O . GLY A 1 76 ? -11.399 -1.397 18.967 1.00 85.12 76 GLY A O 1
ATOM 592 N N . SER A 1 77 ? -10.707 0.176 17.512 1.00 83.81 77 SER A N 1
ATOM 593 C CA . SER A 1 77 ? -9.449 0.393 18.218 1.00 83.81 77 SER A CA 1
ATOM 594 C C . SER A 1 77 ? -9.765 0.931 19.605 1.00 83.81 77 SER A C 1
ATOM 596 O O . SER A 1 77 ? -10.578 1.855 19.728 1.00 83.81 77 SER A O 1
ATOM 598 N N . PRO A 1 78 ? -9.098 0.435 20.652 1.00 76.25 78 PRO A N 1
ATOM 599 C CA . PRO A 1 78 ? -9.122 1.121 21.922 1.00 76.25 78 PRO A CA 1
ATOM 600 C C . PRO A 1 78 ? -8.607 2.556 21.760 1.00 76.25 78 PRO A C 1
ATOM 602 O O . PRO A 1 78 ? -7.717 2.809 20.944 1.00 76.25 78 PRO A O 1
ATOM 605 N N . ARG A 1 79 ? -9.209 3.501 22.490 1.00 75.25 79 ARG A N 1
ATOM 606 C CA . ARG A 1 79 ? -8.897 4.935 22.409 1.00 75.25 79 ARG A CA 1
ATOM 607 C C . ARG A 1 79 ? -8.844 5.567 23.797 1.00 75.25 79 ARG A C 1
ATOM 609 O O . ARG A 1 79 ? -9.582 5.178 24.703 1.00 75.25 79 ARG A O 1
ATOM 616 N N . GLY A 1 80 ? -8.023 6.608 23.918 1.00 64.75 80 GLY A N 1
ATOM 617 C CA . GLY A 1 80 ? -7.939 7.449 25.111 1.00 64.75 80 GLY A CA 1
ATOM 618 C C . GLY A 1 80 ? -7.300 6.745 26.308 1.00 64.75 80 GLY A C 1
ATOM 619 O O . GLY A 1 80 ? -6.529 5.809 26.150 1.00 64.75 80 GLY A O 1
ATOM 620 N N . ASN A 1 81 ? -7.628 7.205 27.517 1.00 62.06 81 ASN A N 1
ATOM 621 C CA . ASN A 1 81 ? -7.083 6.677 28.777 1.00 62.06 81 ASN A CA 1
ATOM 622 C C . ASN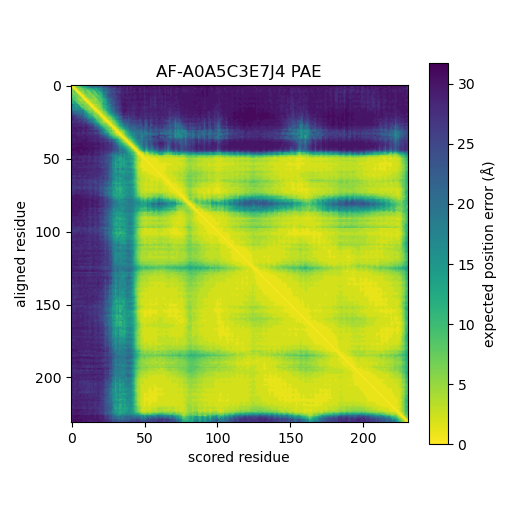 A 1 81 ? -8.010 5.644 29.443 1.00 62.06 81 ASN A C 1
ATOM 624 O O . ASN A 1 81 ? -7.915 5.398 30.646 1.00 62.06 81 ASN A O 1
ATOM 628 N N . VAL A 1 82 ? -8.960 5.078 28.693 1.00 62.62 82 VAL A N 1
ATOM 629 C CA . VAL A 1 82 ? -9.926 4.127 29.250 1.00 62.62 82 VAL A CA 1
ATOM 630 C C . VAL A 1 82 ? -9.207 2.820 29.557 1.00 62.62 82 VAL A C 1
ATOM 632 O O . VAL A 1 82 ? -8.536 2.252 28.698 1.00 62.62 82 VAL A O 1
ATOM 635 N N . ARG A 1 83 ? -9.350 2.322 30.789 1.00 65.25 83 ARG A N 1
ATOM 636 C CA . ARG A 1 83 ? -8.793 1.026 31.180 1.00 65.25 83 ARG A CA 1
ATOM 637 C C . ARG A 1 83 ? -9.505 -0.077 30.399 1.00 65.25 83 ARG A C 1
ATOM 639 O O . ARG A 1 83 ? -10.676 -0.359 30.642 1.00 65.25 83 ARG A O 1
ATOM 646 N N . ILE A 1 84 ? -8.789 -0.704 29.475 1.00 70.12 84 ILE A N 1
ATOM 647 C CA . ILE A 1 84 ? -9.305 -1.823 28.687 1.00 70.12 84 ILE A CA 1
ATOM 648 C C . ILE A 1 84 ? -9.148 -3.098 29.525 1.00 70.12 84 ILE A C 1
ATOM 650 O O . ILE A 1 84 ? -8.056 -3.347 30.043 1.00 70.12 84 ILE A O 1
ATOM 654 N N . PRO A 1 85 ? -10.196 -3.924 29.679 1.00 77.50 85 PRO A N 1
ATOM 655 C CA . PRO A 1 85 ? -10.052 -5.248 30.276 1.00 77.50 85 PRO A CA 1
ATOM 656 C C . PRO A 1 85 ? -8.998 -6.072 29.524 1.00 77.50 85 PRO A C 1
ATOM 658 O O . PRO A 1 85 ? -9.003 -6.077 28.295 1.00 77.50 85 PRO A O 1
ATOM 661 N N . ALA A 1 86 ? -8.128 -6.797 30.234 1.00 74.44 86 ALA A N 1
ATOM 662 C CA . ALA A 1 86 ? -7.020 -7.542 29.618 1.00 74.44 86 ALA A CA 1
ATOM 663 C C . ALA A 1 86 ? -7.482 -8.461 28.467 1.00 74.44 86 ALA A C 1
ATOM 665 O O . ALA A 1 86 ? -6.923 -8.407 27.376 1.00 74.44 86 ALA A O 1
ATOM 666 N N . GLY A 1 87 ? -8.591 -9.187 28.653 1.00 80.81 87 GLY A N 1
ATOM 667 C CA . GLY A 1 87 ? -9.157 -10.050 27.608 1.00 80.81 87 GLY A CA 1
ATOM 668 C C . GLY A 1 87 ? -9.636 -9.308 26.350 1.00 80.81 87 GLY A C 1
ATOM 669 O O . GLY A 1 87 ? -9.609 -9.877 25.264 1.00 80.81 87 GLY A O 1
ATOM 670 N N . HIS A 1 88 ? -10.033 -8.032 26.448 1.00 82.88 88 HIS A N 1
ATOM 671 C CA . HIS A 1 88 ? -10.361 -7.223 25.266 1.00 82.88 88 HIS A CA 1
ATOM 672 C C . HIS A 1 88 ? -9.105 -6.776 24.520 1.00 82.88 88 HIS A C 1
ATOM 674 O O . HIS A 1 88 ? -9.097 -6.793 23.293 1.00 82.88 88 HIS A O 1
ATOM 680 N N . ALA A 1 89 ? -8.043 -6.408 25.242 1.00 81.88 89 ALA A N 1
ATOM 681 C CA . ALA A 1 89 ? -6.772 -6.058 24.619 1.00 81.88 89 ALA A CA 1
ATOM 682 C C . ALA A 1 89 ? -6.170 -7.266 23.883 1.00 81.88 89 ALA A C 1
ATOM 684 O O . ALA A 1 89 ? -5.774 -7.137 22.729 1.00 81.88 89 ALA A O 1
ATOM 685 N N . GLU A 1 90 ? -6.180 -8.448 24.504 1.00 85.19 90 GLU A N 1
ATOM 686 C CA . GLU A 1 90 ? -5.738 -9.699 23.876 1.00 85.19 90 GLU A CA 1
ATOM 687 C C . GLU A 1 90 ? -6.564 -10.045 22.631 1.00 85.19 90 GLU A C 1
ATOM 689 O O . GLU A 1 90 ? -6.004 -10.384 21.589 1.00 85.19 90 GLU A O 1
ATOM 694 N N . MET A 1 91 ? -7.890 -9.900 22.704 1.00 88.56 91 MET A N 1
ATOM 695 C CA . MET A 1 91 ? -8.775 -10.147 21.564 1.00 88.56 91 MET A CA 1
ATOM 696 C C . MET A 1 91 ? -8.518 -9.168 20.414 1.00 88.56 91 MET A C 1
ATOM 698 O O . MET A 1 91 ? -8.432 -9.588 19.262 1.00 88.56 91 MET A O 1
ATOM 702 N N . TYR A 1 92 ? -8.351 -7.879 20.718 1.00 88.88 92 TYR A N 1
ATOM 703 C CA . TYR A 1 92 ? -8.015 -6.863 19.724 1.00 88.88 92 TYR A CA 1
ATOM 704 C C . TYR A 1 92 ? -6.657 -7.133 19.065 1.00 88.88 92 TYR A C 1
ATOM 706 O O . TYR A 1 92 ? -6.551 -7.076 17.844 1.00 88.88 92 TYR A O 1
ATOM 714 N N . LEU A 1 93 ? -5.634 -7.499 19.845 1.00 88.50 93 LEU A N 1
ATOM 715 C CA . LEU A 1 93 ? -4.328 -7.904 19.312 1.00 88.50 93 LEU A CA 1
ATOM 716 C C . LEU A 1 93 ? -4.436 -9.144 18.413 1.00 88.50 93 LEU A C 1
ATOM 718 O O . LEU A 1 93 ? -3.772 -9.207 17.378 1.00 88.50 93 LEU A O 1
ATOM 722 N N . GLY A 1 94 ? -5.294 -10.103 18.774 1.00 90.31 94 GLY A N 1
ATOM 723 C CA . GLY A 1 94 ? -5.619 -11.247 17.923 1.00 90.31 94 GLY A CA 1
ATOM 724 C C . GLY A 1 94 ? -6.231 -10.816 16.589 1.00 90.31 94 GLY A C 1
ATOM 725 O O . GLY A 1 94 ? -5.783 -11.256 15.532 1.00 90.31 94 GLY A O 1
ATOM 726 N N . TYR A 1 95 ? -7.196 -9.893 16.613 1.00 92.88 95 TYR A N 1
ATOM 727 C CA . TYR A 1 95 ? -7.793 -9.356 15.392 1.00 92.88 95 TYR A CA 1
ATOM 728 C C . TYR A 1 95 ? -6.806 -8.567 14.530 1.00 92.88 95 TYR A C 1
ATOM 730 O O . TYR A 1 95 ? -6.796 -8.772 13.320 1.00 92.88 95 TYR A O 1
ATOM 738 N N . LEU A 1 96 ? -5.946 -7.735 15.127 1.00 90.88 96 LEU A N 1
ATOM 739 C CA . LEU A 1 96 ? -4.898 -7.020 14.392 1.00 90.88 96 LEU A CA 1
ATOM 740 C C . LEU A 1 96 ? -3.985 -7.972 13.616 1.00 90.88 96 LEU A C 1
ATOM 742 O O . LEU A 1 96 ? -3.509 -7.617 12.545 1.00 90.88 96 LEU A O 1
ATOM 746 N N . ARG A 1 97 ? -3.718 -9.167 14.151 1.00 90.25 97 ARG A N 1
ATOM 747 C CA . ARG A 1 97 ? -2.849 -10.151 13.499 1.00 90.25 97 ARG A CA 1
ATOM 748 C C . ARG A 1 97 ? -3.571 -10.952 12.415 1.00 90.25 97 ARG A C 1
ATOM 750 O O . ARG A 1 97 ? -2.988 -11.190 11.362 1.00 90.25 97 ARG A O 1
ATOM 757 N N . ASP A 1 98 ? -4.809 -11.369 12.684 1.00 93.00 98 ASP A N 1
ATOM 758 C CA . ASP A 1 98 ? -5.442 -12.470 11.947 1.00 93.00 98 ASP A CA 1
ATOM 759 C C . ASP A 1 98 ? -6.670 -12.046 11.114 1.00 93.00 98 ASP A C 1
ATOM 761 O O . ASP A 1 98 ? -7.157 -12.832 10.299 1.00 93.00 98 ASP A O 1
ATOM 765 N N . ASN A 1 99 ? -7.211 -10.835 11.304 1.00 95.56 99 ASN A N 1
ATOM 766 C CA . ASN A 1 99 ? -8.445 -10.406 10.643 1.00 95.56 99 ASN A CA 1
ATOM 767 C C . ASN A 1 99 ? -8.176 -9.427 9.475 1.00 95.56 99 ASN A C 1
ATOM 769 O O . ASN A 1 99 ? -7.547 -8.390 9.682 1.00 95.56 99 ASN A O 1
ATOM 773 N N . PRO A 1 100 ? -8.714 -9.692 8.266 1.00 95.88 100 PRO A N 1
ATOM 774 C CA . PRO A 1 100 ? -8.477 -8.883 7.063 1.00 95.88 100 PRO A CA 1
ATOM 775 C C . PRO A 1 100 ? -9.098 -7.479 7.102 1.00 95.88 100 PRO A C 1
ATOM 777 O O . PRO A 1 100 ? -8.897 -6.703 6.175 1.00 95.88 100 PRO A O 1
ATOM 780 N N . ALA A 1 101 ? -9.882 -7.136 8.123 1.00 96.56 101 ALA A N 1
ATOM 781 C CA . ALA A 1 101 ? -10.354 -5.772 8.351 1.00 96.56 101 ALA A CA 1
ATOM 782 C C . ALA A 1 101 ? -9.308 -4.882 9.048 1.00 96.56 101 ALA A C 1
ATOM 784 O O . ALA A 1 101 ? -9.579 -3.702 9.264 1.00 96.56 101 ALA A O 1
ATOM 785 N N . TYR A 1 102 ? -8.131 -5.414 9.401 1.00 96.50 102 TYR A N 1
ATOM 786 C CA . TYR A 1 102 ? -7.050 -4.653 10.027 1.00 96.50 102 TYR A CA 1
ATOM 787 C C . TYR A 1 102 ? -5.752 -4.728 9.238 1.00 96.50 102 TYR A C 1
ATOM 789 O O . TYR A 1 102 ? -5.432 -5.738 8.613 1.00 96.50 102 TYR A O 1
ATOM 797 N N . ILE A 1 103 ? -4.968 -3.658 9.336 1.00 96.31 103 ILE A N 1
ATOM 798 C CA . ILE A 1 103 ? -3.582 -3.658 8.888 1.00 96.31 103 ILE A CA 1
ATOM 799 C C . ILE A 1 103 ? -2.750 -4.458 9.883 1.00 96.31 103 ILE A C 1
ATOM 801 O O . ILE A 1 103 ? -2.585 -4.069 11.043 1.00 96.31 103 ILE A O 1
ATOM 805 N N . SER A 1 104 ? -2.193 -5.567 9.400 1.00 93.75 104 SER A N 1
ATOM 806 C CA . SER A 1 104 ? -1.347 -6.432 10.215 1.00 93.75 104 SER A CA 1
ATOM 807 C C . SER A 1 104 ? -0.079 -5.709 10.692 1.00 93.75 104 SER A C 1
ATOM 809 O O . SER A 1 104 ? 0.559 -5.001 9.907 1.00 93.75 104 SER A O 1
ATOM 811 N N . PRO A 1 105 ? 0.380 -5.934 11.939 1.00 92.75 105 PRO A N 1
ATOM 812 C CA . PRO A 1 105 ? 1.668 -5.429 12.419 1.00 92.75 105 PRO A CA 1
ATOM 813 C C . PRO A 1 105 ? 2.878 -5.829 11.555 1.00 92.75 105 PRO A C 1
ATOM 815 O O . PRO A 1 105 ? 3.888 -5.116 11.539 1.00 92.75 105 PRO A O 1
ATOM 818 N N . SER A 1 106 ? 2.784 -6.951 10.832 1.00 93.25 106 SER A N 1
ATOM 819 C CA . SER A 1 106 ? 3.827 -7.432 9.918 1.00 93.25 106 SER A CA 1
ATOM 820 C C . SER A 1 106 ? 3.666 -6.938 8.480 1.00 93.25 106 SER A C 1
ATOM 822 O O . SER A 1 106 ? 4.552 -7.183 7.667 1.00 93.25 106 SER A O 1
ATOM 824 N N . ALA A 1 107 ? 2.586 -6.219 8.146 1.00 92.94 107 ALA A N 1
ATOM 825 C CA . ALA A 1 107 ? 2.296 -5.785 6.776 1.00 92.94 107 ALA A CA 1
ATOM 826 C C . ALA A 1 107 ? 3.460 -5.013 6.140 1.00 92.94 107 ALA A C 1
ATOM 828 O O . ALA A 1 107 ? 3.833 -5.232 4.991 1.00 92.94 107 ALA A O 1
ATOM 829 N N . ALA A 1 108 ? 4.092 -4.150 6.931 1.00 93.81 108 ALA A N 1
ATOM 830 C CA . ALA A 1 108 ? 5.238 -3.356 6.513 1.00 93.81 108 ALA A CA 1
ATOM 831 C C . ALA A 1 108 ? 6.497 -4.192 6.216 1.00 93.81 108 ALA A C 1
ATOM 833 O O . ALA A 1 108 ? 7.368 -3.750 5.465 1.00 93.81 108 ALA A O 1
ATOM 834 N N . ASP A 1 109 ? 6.629 -5.372 6.827 1.00 93.06 109 ASP A N 1
ATOM 835 C CA . ASP A 1 109 ? 7.821 -6.206 6.679 1.00 93.06 109 ASP A CA 1
ATOM 836 C C . ASP A 1 109 ? 7.853 -6.917 5.322 1.00 93.06 109 ASP A C 1
ATOM 838 O O . ASP A 1 109 ? 8.929 -7.172 4.782 1.00 93.06 109 ASP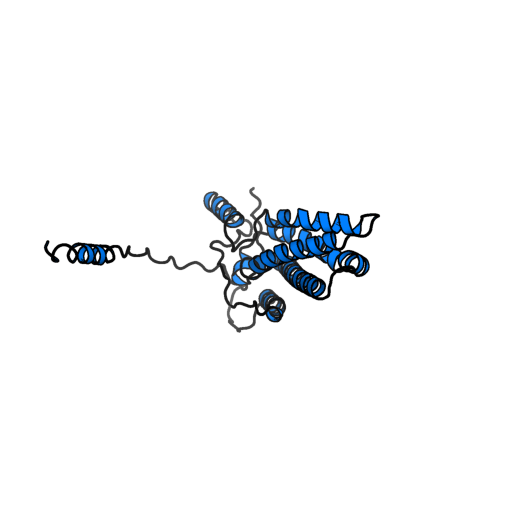 A O 1
ATOM 842 N N . GLU A 1 110 ? 6.684 -7.141 4.727 1.00 88.19 110 GLU A N 1
ATOM 843 C CA . GLU A 1 110 ? 6.530 -7.756 3.407 1.00 88.19 110 GLU A CA 1
ATOM 844 C C . GLU A 1 110 ? 7.076 -6.858 2.284 1.00 88.19 110 GLU A C 1
ATOM 846 O O . GLU A 1 110 ? 7.604 -7.350 1.289 1.00 88.19 110 GLU A O 1
ATOM 851 N N . LEU A 1 111 ? 7.079 -5.534 2.479 1.00 93.56 111 LEU A N 1
ATOM 852 C CA . LEU A 1 111 ? 7.659 -4.582 1.525 1.00 93.56 111 LEU A CA 1
ATOM 853 C C . LEU A 1 111 ? 9.191 -4.513 1.579 1.00 93.56 111 LEU A C 1
ATOM 855 O O . LEU A 1 111 ? 9.805 -3.906 0.699 1.00 93.56 111 LEU A O 1
ATOM 859 N N . ASN A 1 112 ? 9.840 -5.116 2.583 1.00 93.62 112 ASN A N 1
ATOM 860 C CA . ASN A 1 112 ? 11.297 -5.035 2.728 1.00 93.62 112 ASN A CA 1
ATOM 861 C C . ASN A 1 112 ? 12.032 -5.636 1.527 1.00 93.62 112 ASN A C 1
ATOM 863 O O . ASN A 1 112 ? 13.013 -5.054 1.071 1.00 93.62 112 ASN A O 1
ATOM 867 N N . ALA A 1 113 ? 11.557 -6.768 1.002 1.00 91.06 113 ALA A N 1
ATOM 868 C CA . ALA A 1 113 ? 12.192 -7.437 -0.132 1.00 91.06 113 ALA A CA 1
ATOM 869 C C . ALA A 1 113 ? 12.175 -6.554 -1.390 1.00 91.06 113 ALA A C 1
ATOM 871 O O . ALA A 1 113 ? 13.207 -6.367 -2.035 1.00 91.06 113 ALA A O 1
ATOM 872 N N . ILE A 1 114 ? 11.023 -5.949 -1.684 1.00 94.44 114 ILE A N 1
ATOM 873 C CA . ILE A 1 114 ? 10.837 -5.059 -2.836 1.00 94.44 114 ILE A CA 1
ATOM 874 C C . ILE A 1 114 ? 11.681 -3.801 -2.667 1.00 94.44 114 ILE A C 1
ATOM 876 O O . ILE A 1 114 ? 12.418 -3.418 -3.571 1.00 94.44 114 ILE A O 1
ATOM 880 N N . LEU A 1 115 ? 11.624 -3.183 -1.486 1.00 95.38 115 LEU A N 1
ATOM 881 C CA . LEU A 1 115 ? 12.362 -1.960 -1.199 1.00 95.38 115 LEU A CA 1
ATOM 882 C C . LEU A 1 115 ? 13.876 -2.172 -1.301 1.00 95.38 115 LEU A C 1
ATOM 884 O O . LEU A 1 115 ? 14.571 -1.327 -1.861 1.00 95.38 115 LEU A O 1
ATOM 888 N N . ASN A 1 116 ? 14.385 -3.292 -0.784 1.00 94.44 116 ASN A N 1
ATOM 889 C CA . ASN A 1 116 ? 15.796 -3.646 -0.911 1.00 94.44 116 ASN A CA 1
ATOM 890 C C . ASN A 1 116 ? 16.166 -3.867 -2.378 1.00 94.44 116 ASN A C 1
ATOM 892 O O . ASN A 1 116 ? 17.122 -3.265 -2.846 1.00 94.44 116 ASN A O 1
ATOM 896 N N . ARG A 1 117 ? 15.351 -4.605 -3.140 1.00 94.00 117 ARG A N 1
ATOM 897 C CA . ARG A 1 117 ? 15.615 -4.840 -4.563 1.00 94.00 117 ARG A CA 1
ATOM 898 C C . ARG A 1 117 ? 15.632 -3.552 -5.387 1.00 94.00 117 ARG A C 1
ATOM 900 O O . ARG A 1 117 ? 16.544 -3.356 -6.184 1.00 94.00 117 ARG A O 1
ATOM 907 N N . VAL A 1 118 ? 14.669 -2.651 -5.176 1.00 95.38 118 VAL A N 1
ATOM 908 C CA . VAL A 1 118 ? 14.658 -1.340 -5.846 1.00 95.38 118 VAL A CA 1
ATOM 909 C C . VAL A 1 118 ? 15.905 -0.547 -5.463 1.00 95.38 118 VAL A C 1
ATOM 911 O O . VAL A 1 118 ? 16.569 -0.005 -6.342 1.00 95.38 118 VAL A O 1
ATOM 914 N N . ARG A 1 119 ? 16.272 -0.520 -4.174 1.00 95.44 119 ARG A N 1
ATOM 915 C CA . ARG A 1 119 ? 17.497 0.144 -3.699 1.00 95.44 119 ARG A CA 1
ATOM 916 C C . ARG A 1 119 ? 18.756 -0.427 -4.340 1.00 95.44 119 ARG A C 1
ATOM 918 O O . ARG A 1 119 ? 19.619 0.351 -4.736 1.00 95.44 119 ARG A O 1
ATOM 925 N N . ASP A 1 120 ? 18.854 -1.741 -4.468 1.00 94.62 120 ASP A N 1
ATOM 926 C CA . ASP A 1 120 ? 19.999 -2.396 -5.092 1.00 94.62 120 ASP A CA 1
ATOM 927 C C . ASP A 1 120 ? 20.083 -2.022 -6.577 1.00 94.62 120 ASP A C 1
ATOM 929 O O . ASP A 1 120 ? 21.141 -1.624 -7.059 1.00 94.62 120 ASP A O 1
ATOM 933 N N . MET A 1 121 ? 18.956 -2.032 -7.296 1.00 95.44 121 MET A N 1
ATOM 934 C CA . MET A 1 121 ? 18.905 -1.666 -8.717 1.00 95.44 121 MET A CA 1
ATOM 935 C C . MET A 1 121 ? 19.264 -0.194 -8.979 1.00 95.44 121 MET A C 1
ATOM 937 O O . MET A 1 121 ? 19.957 0.103 -9.960 1.00 95.44 121 MET A O 1
ATOM 941 N N . VAL A 1 122 ? 18.816 0.735 -8.123 1.00 94.56 122 VAL A N 1
ATOM 942 C CA . VAL A 1 122 ? 19.112 2.172 -8.296 1.00 94.56 122 VAL A CA 1
ATOM 943 C C . VAL A 1 122 ? 20.529 2.544 -7.866 1.00 94.56 122 VAL A C 1
ATOM 945 O O . VAL A 1 122 ? 21.116 3.435 -8.474 1.00 94.56 122 VAL A O 1
ATOM 948 N N . ASN A 1 123 ? 21.091 1.862 -6.861 1.00 93.50 123 ASN A N 1
ATOM 949 C CA . ASN A 1 123 ? 22.430 2.153 -6.340 1.00 93.50 123 ASN A CA 1
ATOM 950 C C . ASN A 1 123 ? 23.536 1.299 -6.979 1.00 93.50 123 ASN A C 1
ATOM 952 O O . ASN A 1 123 ? 24.715 1.572 -6.755 1.00 93.50 123 ASN A O 1
ATOM 956 N N . SER A 1 124 ? 23.187 0.272 -7.760 1.00 92.94 124 SER A N 1
ATOM 957 C CA . SER A 1 124 ? 24.174 -0.578 -8.427 1.00 92.94 124 SER A CA 1
ATOM 958 C C . SER A 1 124 ? 25.068 0.238 -9.376 1.00 92.94 124 SER A C 1
ATOM 960 O O . SER A 1 124 ? 24.570 1.083 -10.127 1.00 92.94 124 SER A O 1
ATOM 962 N N . PRO A 1 125 ? 26.385 -0.025 -9.430 1.00 91.38 125 PRO A N 1
ATOM 963 C CA . PRO A 1 125 ? 27.250 0.566 -10.449 1.00 91.38 125 PRO A CA 1
ATOM 964 C C . PRO A 1 125 ? 26.913 0.050 -11.856 1.00 91.38 125 PRO A C 1
ATOM 966 O O . PRO A 1 125 ? 27.121 0.761 -12.837 1.00 91.38 125 PRO A O 1
ATOM 969 N N . THR A 1 126 ? 26.363 -1.162 -11.967 1.00 91.75 126 THR A N 1
ATOM 970 C CA . THR A 1 126 ? 25.939 -1.753 -13.239 1.00 91.75 126 THR A CA 1
ATOM 971 C C . THR A 1 126 ? 24.456 -1.474 -13.506 1.00 91.75 126 THR A C 1
ATOM 973 O O . THR A 1 126 ? 23.637 -1.565 -12.582 1.00 91.75 126 THR A O 1
ATOM 976 N N . PRO A 1 127 ? 24.074 -1.129 -14.751 1.00 90.44 127 PRO A N 1
ATOM 977 C CA . PRO A 1 127 ? 22.668 -1.016 -15.128 1.00 90.44 127 PRO A CA 1
ATOM 978 C C . PRO A 1 127 ? 21.911 -2.332 -14.872 1.00 90.44 127 PRO A C 1
ATOM 980 O O . PRO A 1 127 ? 22.477 -3.396 -15.138 1.00 90.44 127 PRO A O 1
ATOM 983 N N . PRO A 1 128 ? 20.657 -2.288 -14.379 1.00 94.75 128 PRO A N 1
ATOM 984 C CA . PRO A 1 128 ? 19.830 -3.485 -14.244 1.00 94.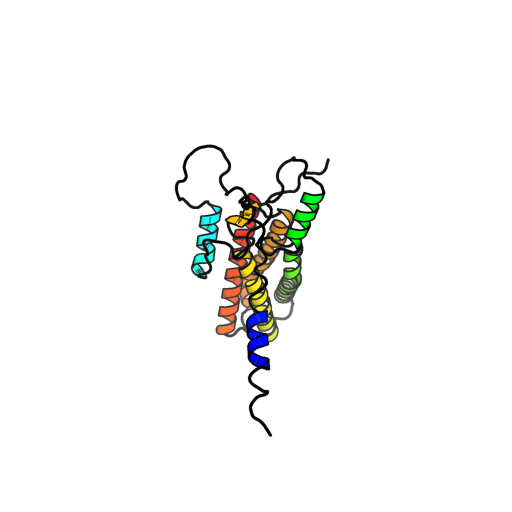75 128 PRO A CA 1
ATOM 985 C C . PRO A 1 128 ? 19.620 -4.175 -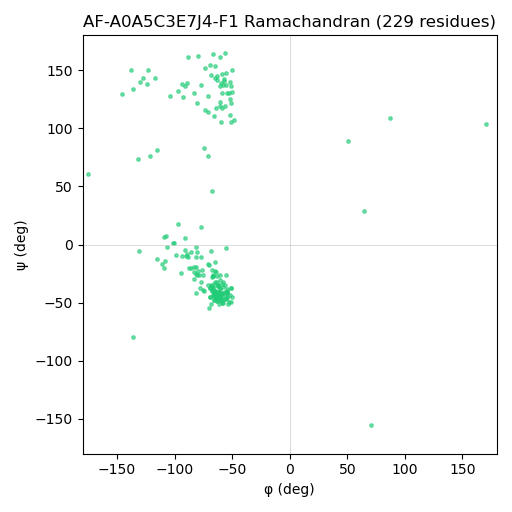15.592 1.00 94.75 128 PRO A C 1
ATOM 987 O O . PRO A 1 128 ? 19.532 -3.505 -16.622 1.00 94.75 128 PRO A O 1
ATOM 990 N N . THR A 1 129 ? 19.512 -5.500 -15.598 1.00 95.81 129 THR A N 1
ATOM 991 C CA . THR A 1 129 ? 19.180 -6.248 -16.818 1.00 95.81 129 THR A CA 1
ATOM 992 C C . THR A 1 129 ? 17.677 -6.195 -17.110 1.00 95.81 129 THR A C 1
ATOM 994 O O . THR A 1 129 ? 16.874 -5.918 -16.218 1.00 95.81 129 THR A O 1
ATOM 997 N N . SER A 1 130 ? 17.267 -6.507 -18.344 1.00 95.88 130 SER A N 1
ATOM 998 C CA . SER A 1 130 ? 15.843 -6.670 -18.687 1.00 95.88 130 SER A CA 1
ATOM 999 C C . SER A 1 130 ? 15.139 -7.692 -17.778 1.00 95.88 130 SER A C 1
ATOM 1001 O O . SER A 1 130 ? 14.016 -7.453 -17.336 1.00 95.88 130 SER A O 1
ATOM 1003 N N . ASP A 1 131 ? 15.813 -8.788 -17.413 1.00 96.38 131 ASP A N 1
ATOM 1004 C CA . ASP A 1 131 ? 15.253 -9.791 -16.502 1.00 96.38 131 ASP A CA 1
ATOM 1005 C C . ASP A 1 131 ? 15.093 -9.254 -15.071 1.00 96.38 131 ASP A C 1
ATOM 1007 O O . ASP A 1 131 ? 14.090 -9.550 -14.418 1.00 96.38 131 ASP A O 1
ATOM 1011 N N . ASP A 1 132 ? 16.013 -8.406 -14.595 1.00 96.19 132 ASP A N 1
ATOM 1012 C CA . ASP A 1 132 ? 15.868 -7.729 -13.300 1.00 96.19 132 ASP A CA 1
ATOM 1013 C C . ASP A 1 132 ? 14.665 -6.789 -13.278 1.00 96.19 132 ASP A C 1
ATOM 1015 O O . ASP A 1 132 ? 13.908 -6.780 -12.304 1.00 96.19 132 ASP A O 1
ATOM 1019 N N . GLN A 1 133 ? 14.481 -6.012 -14.350 1.00 96.31 133 GLN A N 1
ATOM 1020 C CA . GLN A 1 133 ? 13.357 -5.088 -14.482 1.00 96.31 133 GLN A CA 1
ATOM 1021 C C . GLN A 1 133 ? 12.030 -5.851 -14.590 1.00 96.31 133 GLN A C 1
ATOM 1023 O O . GLN A 1 133 ? 11.076 -5.521 -13.887 1.00 96.31 133 GLN A O 1
ATOM 1028 N N . ARG A 1 134 ? 11.966 -6.933 -15.380 1.00 96.88 134 ARG A N 1
ATOM 1029 C CA . ARG A 1 134 ? 10.769 -7.785 -15.475 1.00 96.88 134 ARG A CA 1
ATOM 1030 C C . ARG A 1 134 ? 10.430 -8.439 -14.136 1.00 96.88 134 ARG A C 1
ATOM 1032 O O . ARG A 1 134 ? 9.263 -8.482 -13.750 1.00 96.88 134 ARG A O 1
ATOM 1039 N N . ALA A 1 135 ? 11.437 -8.926 -13.413 1.00 96.25 135 ALA A N 1
ATOM 1040 C CA . ALA A 1 135 ? 11.242 -9.478 -12.079 1.00 96.25 135 ALA A CA 1
ATOM 1041 C C . ALA A 1 135 ? 10.705 -8.415 -11.111 1.00 96.25 135 ALA A C 1
ATOM 1043 O O . ALA A 1 135 ? 9.776 -8.700 -10.357 1.00 96.25 135 ALA A O 1
ATOM 1044 N N . LEU A 1 136 ? 11.234 -7.185 -11.161 1.00 95.94 136 LEU A N 1
ATOM 1045 C CA . LEU A 1 136 ? 10.725 -6.064 -10.369 1.00 95.94 136 LEU A CA 1
ATOM 1046 C C . LEU A 1 136 ? 9.241 -5.791 -10.646 1.00 95.94 136 LEU A C 1
ATOM 1048 O O . LEU A 1 136 ? 8.488 -5.627 -9.689 1.00 95.94 136 LEU A O 1
ATOM 1052 N N . VAL A 1 137 ? 8.810 -5.785 -11.912 1.00 96.94 137 VAL A N 1
ATOM 1053 C CA . VAL A 1 137 ? 7.385 -5.626 -12.259 1.00 96.94 137 VAL A CA 1
ATOM 1054 C C . VAL A 1 137 ? 6.537 -6.688 -11.559 1.00 96.94 137 VAL A C 1
ATOM 1056 O O . VAL A 1 137 ? 5.558 -6.337 -10.907 1.00 96.94 137 VAL A O 1
ATOM 1059 N N . GLY A 1 138 ? 6.954 -7.958 -11.596 1.00 96.56 138 GLY A N 1
ATOM 1060 C CA . GLY A 1 138 ? 6.243 -9.036 -10.900 1.00 96.56 138 GLY A CA 1
ATOM 1061 C C . GLY A 1 138 ? 6.113 -8.805 -9.389 1.00 96.56 138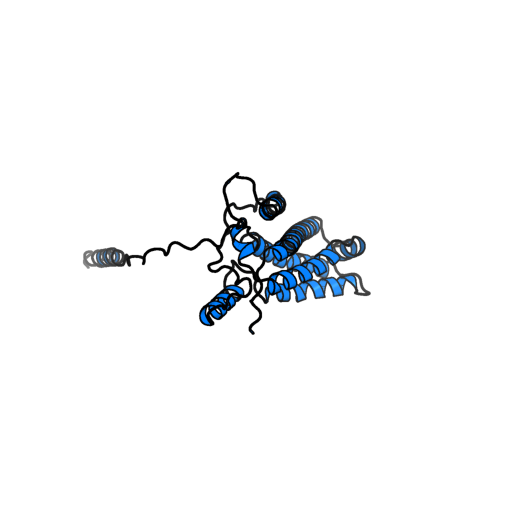 GLY A C 1
ATOM 1062 O O . GLY A 1 138 ? 5.035 -8.991 -8.827 1.00 96.56 138 GLY A O 1
ATOM 1063 N N . PHE A 1 139 ? 7.174 -8.325 -8.730 1.00 95.62 139 PHE A N 1
ATOM 1064 C CA . PHE A 1 139 ? 7.112 -7.977 -7.304 1.00 95.62 139 PHE A CA 1
ATOM 1065 C C . PHE A 1 139 ? 6.167 -6.805 -7.020 1.00 95.62 139 PHE A C 1
ATOM 1067 O O . PHE A 1 139 ? 5.436 -6.824 -6.029 1.00 95.62 139 PHE A O 1
ATOM 1074 N N . LEU A 1 140 ? 6.169 -5.780 -7.874 1.00 96.75 140 LEU A N 1
ATOM 1075 C CA . LEU A 1 140 ? 5.282 -4.628 -7.719 1.00 96.75 140 LEU A CA 1
ATOM 1076 C C . LEU A 1 140 ? 3.816 -5.013 -7.919 1.00 96.75 140 LEU A C 1
ATOM 1078 O O . LEU A 1 140 ? 2.960 -4.514 -7.197 1.00 96.75 140 LEU A O 1
ATOM 1082 N N . GLU A 1 141 ? 3.517 -5.924 -8.840 1.00 97.38 141 GLU A N 1
ATOM 1083 C CA . GLU A 1 141 ? 2.162 -6.444 -9.030 1.00 97.38 141 GLU A CA 1
ATOM 1084 C C . GLU A 1 141 ? 1.683 -7.283 -7.849 1.00 97.38 141 GLU A C 1
ATOM 1086 O O . GLU A 1 141 ? 0.524 -7.184 -7.448 1.00 97.38 141 GLU A O 1
ATOM 1091 N N . GLU A 1 142 ? 2.559 -8.094 -7.258 1.00 96.25 142 GLU A N 1
ATOM 1092 C CA . GLU A 1 142 ? 2.233 -8.827 -6.035 1.00 96.25 142 GLU A CA 1
ATOM 1093 C C . GLU A 1 142 ? 1.899 -7.860 -4.890 1.00 96.25 142 GLU A C 1
ATOM 1095 O O . GLU A 1 142 ? 0.865 -8.010 -4.226 1.00 96.25 142 GLU A O 1
ATOM 1100 N N . ALA A 1 143 ? 2.708 -6.808 -4.723 1.00 96.19 143 ALA A N 1
ATOM 1101 C CA . ALA A 1 143 ? 2.424 -5.742 -3.770 1.00 96.19 143 ALA A CA 1
ATOM 1102 C C . ALA A 1 143 ? 1.126 -4.995 -4.103 1.00 96.19 143 ALA A C 1
ATOM 1104 O O . ALA A 1 143 ? 0.338 -4.732 -3.203 1.00 96.19 143 ALA A O 1
ATOM 1105 N N . ALA A 1 144 ? 0.843 -4.713 -5.376 1.00 97.06 144 ALA A N 1
ATOM 1106 C CA . ALA A 1 144 ? -0.387 -4.042 -5.796 1.00 97.06 144 ALA A CA 1
ATOM 1107 C C . ALA A 1 144 ? -1.630 -4.910 -5.543 1.00 97.06 144 ALA A C 1
ATOM 1109 O O . ALA A 1 144 ? -2.667 -4.414 -5.107 1.00 97.06 144 ALA A O 1
ATOM 1110 N N . ASN A 1 145 ? -1.531 -6.226 -5.732 1.00 96.25 145 ASN A N 1
ATOM 1111 C CA . ASN A 1 145 ? -2.607 -7.158 -5.400 1.00 96.25 145 ASN A CA 1
ATOM 1112 C C . ASN A 1 145 ? -2.881 -7.212 -3.894 1.00 96.25 145 ASN A C 1
ATOM 1114 O O . ASN A 1 145 ? -4.025 -7.405 -3.476 1.00 96.25 145 ASN A O 1
ATOM 1118 N N . ARG A 1 146 ? -1.840 -7.062 -3.072 1.00 94.75 146 ARG A N 1
ATOM 1119 C CA . ARG A 1 146 ? -1.980 -6.916 -1.622 1.00 94.75 146 ARG A CA 1
ATOM 1120 C C . ARG A 1 146 ? -2.619 -5.588 -1.256 1.00 94.75 146 ARG A C 1
ATOM 1122 O O . ARG A 1 146 ? -3.644 -5.587 -0.585 1.00 94.75 146 ARG A O 1
ATOM 1129 N N . SER A 1 147 ? -2.071 -4.513 -1.798 1.00 96.81 147 SER A N 1
ATOM 1130 C CA . SER A 1 147 ? -2.559 -3.152 -1.661 1.00 96.81 147 SER A CA 1
ATOM 1131 C C . SER A 1 147 ? -4.045 -3.045 -1.974 1.00 96.81 147 SER A C 1
ATOM 1133 O O . SER A 1 147 ? -4.817 -2.523 -1.182 1.00 96.81 147 SER A O 1
ATOM 1135 N N . ARG A 1 148 ? -4.506 -3.678 -3.056 1.00 96.69 148 ARG A N 1
ATOM 1136 C CA . ARG A 1 148 ? -5.931 -3.768 -3.386 1.00 96.69 148 ARG A CA 1
ATOM 1137 C C . ARG A 1 148 ? -6.778 -4.355 -2.252 1.00 96.69 148 ARG A C 1
ATOM 1139 O O . ARG A 1 148 ? -7.860 -3.842 -1.985 1.00 96.69 148 ARG A O 1
ATOM 1146 N N . ARG A 1 149 ? -6.322 -5.419 -1.583 1.00 95.44 149 ARG A N 1
ATOM 1147 C CA . ARG A 1 149 ? -7.046 -5.987 -0.429 1.00 95.44 149 ARG A CA 1
ATOM 1148 C C . ARG A 1 149 ? -7.080 -5.001 0.731 1.00 95.44 149 ARG A C 1
ATOM 1150 O O . ARG A 1 149 ? -8.126 -4.862 1.361 1.00 95.44 149 ARG A O 1
ATOM 1157 N N . ASP A 1 150 ? -5.971 -4.303 0.955 1.00 96.56 150 ASP A N 1
ATOM 1158 C CA . ASP A 1 150 ? -5.848 -3.304 2.012 1.00 96.56 150 ASP A CA 1
ATOM 1159 C C . ASP A 1 150 ? -6.770 -2.090 1.743 1.00 96.56 150 ASP A C 1
ATOM 1161 O O . ASP A 1 150 ? -7.492 -1.626 2.628 1.00 96.56 150 ASP A O 1
ATOM 1165 N N . LEU A 1 151 ? -6.878 -1.656 0.486 1.00 97.19 151 LEU A N 1
ATOM 1166 C CA . LEU A 1 151 ? -7.812 -0.624 0.028 1.00 97.19 151 LEU A CA 1
ATOM 1167 C C . LEU A 1 151 ? -9.282 -1.035 0.214 1.00 97.19 151 LEU A C 1
ATOM 1169 O O . LEU A 1 151 ? -10.101 -0.232 0.646 1.00 97.19 151 LEU A O 1
ATOM 1173 N N . MET A 1 152 ? -9.643 -2.282 -0.090 1.00 95.94 152 MET A N 1
ATOM 1174 C CA . MET A 1 152 ? -11.043 -2.742 -0.072 1.00 95.94 152 MET A CA 1
ATOM 1175 C C . MET A 1 152 ? -11.577 -3.109 1.320 1.00 95.94 152 MET A C 1
ATOM 1177 O O . MET A 1 152 ? -12.773 -3.379 1.479 1.00 95.94 152 MET A O 1
ATOM 1181 N N . SER A 1 153 ? -10.705 -3.197 2.325 1.00 95.44 153 SER A N 1
ATOM 1182 C CA . SER A 1 153 ? -11.080 -3.694 3.647 1.00 95.44 153 SER A CA 1
ATOM 1183 C C . SER A 1 153 ? -10.504 -2.835 4.776 1.00 95.44 153 SER A C 1
ATOM 1185 O O . SER A 1 153 ? -11.255 -2.005 5.290 1.00 95.44 153 SER A O 1
ATOM 1187 N N . PRO A 1 154 ? -9.229 -2.938 5.189 1.00 96.75 154 PRO A N 1
ATOM 1188 C CA . PRO A 1 154 ? -8.740 -2.194 6.348 1.00 96.75 154 PRO A CA 1
ATOM 1189 C C . PRO A 1 154 ? -8.736 -0.670 6.159 1.00 96.75 154 PRO A C 1
ATOM 1191 O O . PRO A 1 154 ? -8.982 0.050 7.126 1.00 96.75 154 PRO A O 1
ATOM 1194 N N . LEU A 1 155 ? -8.521 -0.174 4.936 1.00 97.50 155 LEU A N 1
ATOM 1195 C CA . LEU A 1 155 ? -8.570 1.258 4.604 1.00 97.50 155 LEU A CA 1
ATOM 1196 C C . LEU A 1 155 ? -9.953 1.742 4.160 1.00 97.50 155 LEU A C 1
ATOM 1198 O O . LEU A 1 155 ? -10.113 2.894 3.768 1.00 97.50 155 LEU A O 1
ATOM 1202 N N . HIS A 1 156 ? -10.972 0.888 4.222 1.00 97.19 156 HIS A N 1
ATOM 1203 C CA . HIS A 1 156 ? -12.334 1.326 3.963 1.00 97.19 156 HIS A CA 1
ATOM 1204 C C . HIS A 1 156 ? -12.790 2.329 5.047 1.00 97.19 156 HIS A C 1
ATOM 1206 O O . HIS A 1 156 ? -12.475 2.118 6.226 1.00 97.19 156 HIS A O 1
ATOM 1212 N N . PRO A 1 157 ? -13.581 3.371 4.714 1.00 95.06 157 PRO A N 1
ATOM 1213 C CA . PRO A 1 157 ? -14.059 4.370 5.681 1.00 95.06 157 PRO A CA 1
ATOM 1214 C C . PRO A 1 157 ? -14.723 3.781 6.939 1.00 95.06 157 PRO A C 1
ATOM 1216 O O . PRO A 1 157 ? -14.488 4.252 8.047 1.00 95.06 157 PRO A O 1
ATOM 1219 N N . GLU A 1 158 ? -15.484 2.695 6.789 1.00 93.50 158 GLU A N 1
ATOM 1220 C CA . GLU A 1 158 ? -16.109 1.960 7.909 1.00 93.50 158 GLU A CA 1
ATOM 1221 C C . GLU A 1 158 ? -15.107 1.283 8.874 1.00 93.50 158 GLU A C 1
ATOM 1223 O O . GLU A 1 158 ? -15.450 1.007 10.023 1.00 93.50 158 GLU A O 1
ATOM 1228 N N . ASN A 1 159 ? -13.873 1.001 8.439 1.00 95.31 159 ASN A N 1
ATOM 1229 C CA . ASN A 1 159 ? -12.869 0.278 9.231 1.00 95.31 159 ASN A CA 1
ATOM 1230 C C . ASN A 1 159 ? -11.693 1.148 9.683 1.00 95.31 159 ASN A C 1
ATOM 1232 O O . ASN A 1 159 ? -10.973 0.750 10.603 1.00 95.31 159 ASN A O 1
ATOM 1236 N N . VAL A 1 160 ? -11.479 2.320 9.077 1.00 94.06 160 VAL A N 1
ATOM 1237 C CA . VAL A 1 160 ? -10.291 3.153 9.337 1.00 94.06 160 VAL A CA 1
ATOM 1238 C C . VAL A 1 160 ? -10.165 3.546 10.816 1.00 94.06 160 VAL A C 1
ATOM 1240 O O . VAL A 1 160 ? -9.078 3.531 11.391 1.00 94.06 160 VAL A O 1
ATOM 1243 N N . THR A 1 161 ? -11.292 3.796 11.487 1.00 90.94 161 THR A N 1
ATOM 1244 C CA . THR A 1 161 ? -11.341 4.147 12.916 1.00 90.94 161 THR A CA 1
ATOM 1245 C C . THR A 1 161 ? -11.005 2.975 13.840 1.00 90.94 161 THR A C 1
ATOM 1247 O O . THR A 1 161 ? -10.691 3.181 15.020 1.00 90.94 161 THR A O 1
ATOM 1250 N N . SER A 1 162 ? -11.056 1.752 13.312 1.00 92.88 162 SER A N 1
ATOM 1251 C CA . SER A 1 162 ? -10.743 0.519 14.027 1.00 92.88 162 SER A CA 1
ATOM 1252 C C . SER A 1 162 ? -9.265 0.139 13.948 1.00 92.88 162 SER A C 1
ATOM 1254 O O . SER A 1 162 ? -8.852 -0.773 14.653 1.00 92.88 162 SER A O 1
ATOM 1256 N N . GLN A 1 163 ? -8.465 0.833 13.133 1.00 94.12 163 GLN A N 1
ATOM 1257 C CA . GLN A 1 163 ? -7.040 0.545 12.978 1.00 94.12 163 GLN A CA 1
ATOM 1258 C C . GLN A 1 163 ? -6.224 0.984 14.194 1.00 94.12 163 GLN A C 1
ATOM 1260 O O . GLN A 1 163 ? -6.546 1.969 14.862 1.00 94.12 163 GLN A O 1
ATOM 1265 N N . HIS A 1 164 ? -5.109 0.292 14.431 1.00 92.56 164 HIS A N 1
ATOM 1266 C CA . HIS A 1 164 ? -4.088 0.736 15.375 1.00 92.56 164 HIS A CA 1
ATOM 1267 C C . HIS A 1 164 ? -3.031 1.587 14.660 1.00 92.56 164 HIS A C 1
ATOM 1269 O O . HIS A 1 164 ? -2.549 1.204 13.594 1.00 92.56 164 HIS A O 1
ATOM 1275 N N . ILE A 1 165 ? -2.615 2.702 15.267 1.00 92.69 165 ILE A N 1
ATOM 1276 C CA . ILE A 1 165 ? -1.728 3.683 14.624 1.00 92.69 165 ILE A CA 1
ATOM 1277 C C . ILE A 1 165 ? -0.376 3.087 14.214 1.00 92.69 165 ILE A C 1
ATOM 1279 O O . ILE A 1 165 ? 0.106 3.338 13.118 1.00 92.69 165 ILE A O 1
ATOM 1283 N N . SER A 1 166 ? 0.222 2.244 15.065 1.00 92.88 166 SER A N 1
ATOM 1284 C CA . SER A 1 166 ? 1.598 1.774 14.855 1.00 92.88 166 SER A CA 1
ATOM 1285 C C . SER A 1 166 ? 1.768 0.937 13.571 1.00 92.88 166 SER A C 1
ATOM 1287 O O . SER A 1 166 ? 2.677 1.245 12.799 1.00 92.88 166 SER A O 1
ATOM 1289 N N . PRO A 1 167 ? 0.920 -0.073 13.279 1.00 94.25 167 PRO A N 1
ATOM 1290 C CA . PRO A 1 167 ? 0.935 -0.753 11.982 1.00 94.25 167 PRO A CA 1
ATOM 1291 C C . PRO A 1 167 ? 0.692 0.179 10.786 1.00 94.25 167 PRO A C 1
ATOM 1293 O O . PRO A 1 167 ? 1.402 0.066 9.787 1.00 94.25 167 PRO A O 1
ATOM 1296 N N . VAL A 1 168 ? -0.256 1.120 10.901 1.00 96.25 168 VAL A N 1
ATOM 1297 C CA . VAL A 1 168 ? -0.595 2.085 9.836 1.00 96.25 168 VAL A CA 1
ATOM 1298 C C . VAL A 1 168 ? 0.610 2.968 9.503 1.00 96.25 168 VAL A C 1
ATOM 1300 O O . VAL A 1 168 ? 1.014 3.045 8.346 1.00 96.25 168 VAL A O 1
ATOM 1303 N N . GLU A 1 169 ? 1.243 3.576 10.508 1.00 95.81 169 GLU A N 1
ATOM 1304 C CA . GLU A 1 169 ? 2.432 4.418 10.333 1.00 95.81 169 GLU A CA 1
ATOM 1305 C C . GLU A 1 169 ? 3.615 3.625 9.777 1.00 95.81 169 GLU A C 1
ATOM 1307 O O . GLU A 1 169 ? 4.320 4.087 8.875 1.00 95.81 169 GLU A O 1
ATOM 1312 N N . LYS A 1 170 ? 3.856 2.418 10.304 1.00 96.06 170 LYS A N 1
ATOM 1313 C CA . LYS A 1 170 ? 4.958 1.566 9.843 1.00 96.06 170 LYS A CA 1
ATOM 1314 C C . LYS A 1 170 ? 4.786 1.230 8.359 1.00 96.06 170 LYS A C 1
ATOM 1316 O O . LYS A 1 170 ? 5.757 1.329 7.609 1.00 96.06 170 LYS A O 1
ATOM 1321 N N . LEU A 1 171 ? 3.573 0.872 7.936 1.00 96.88 171 LEU A N 1
ATOM 1322 C CA . LEU A 1 171 ? 3.266 0.562 6.541 1.00 96.88 171 LEU A CA 1
ATOM 1323 C C . LEU A 1 171 ? 3.317 1.814 5.653 1.00 96.88 171 LEU A C 1
ATOM 1325 O O . LEU A 1 171 ? 3.973 1.787 4.613 1.00 96.88 171 LEU A O 1
ATOM 1329 N N . SER A 1 172 ? 2.731 2.929 6.101 1.00 97.38 172 SER A N 1
ATOM 1330 C CA . SER A 1 172 ? 2.777 4.231 5.417 1.00 97.38 172 SER A CA 1
ATOM 1331 C C . SER A 1 172 ? 4.215 4.646 5.094 1.00 97.38 172 SER A C 1
ATOM 1333 O O . SER A 1 172 ? 4.550 4.932 3.945 1.00 97.38 172 SER A O 1
ATOM 1335 N N . ASN A 1 173 ? 5.110 4.573 6.084 1.00 96.88 173 ASN A N 1
ATOM 1336 C CA . ASN A 1 173 ? 6.519 4.919 5.912 1.00 96.88 173 ASN A CA 1
ATOM 1337 C C . ASN A 1 173 ? 7.238 4.011 4.901 1.00 96.88 173 ASN A C 1
ATOM 1339 O O . ASN A 1 173 ? 8.117 4.476 4.170 1.00 96.88 173 ASN A O 1
ATOM 1343 N N . LYS A 1 174 ? 6.883 2.720 4.840 1.00 96.38 174 LYS A N 1
ATOM 1344 C CA . LYS A 1 174 ? 7.448 1.791 3.848 1.00 96.38 174 LYS A CA 1
ATOM 1345 C C . LYS A 1 174 ? 6.976 2.119 2.442 1.00 96.38 174 LYS A C 1
ATOM 1347 O O . LYS A 1 174 ? 7.813 2.176 1.543 1.00 96.38 174 LYS A O 1
ATOM 1352 N N . TYR A 1 175 ? 5.685 2.389 2.268 1.00 96.44 175 TYR A N 1
ATOM 1353 C CA . TYR A 1 175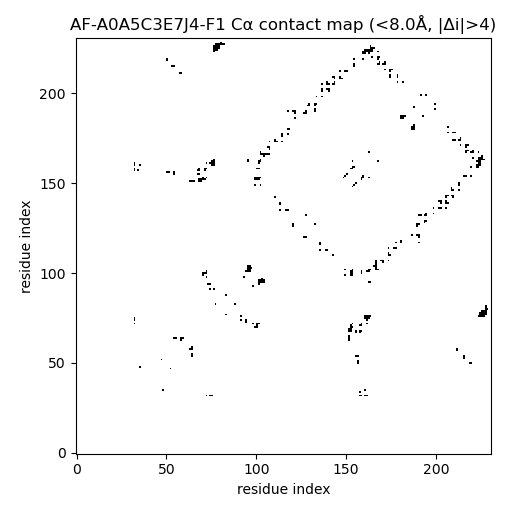 ? 5.161 2.814 0.977 1.00 96.44 175 TYR A CA 1
ATOM 1354 C C . TYR A 1 175 ? 5.759 4.132 0.527 1.00 96.44 175 TYR A C 1
ATOM 1356 O O . TYR A 1 175 ? 6.261 4.191 -0.583 1.00 96.44 175 TYR A O 1
ATOM 1364 N N . LYS A 1 176 ? 5.834 5.137 1.402 1.00 95.69 176 LYS A N 1
ATOM 1365 C CA . LYS A 1 176 ? 6.477 6.421 1.100 1.00 95.69 176 LYS A CA 1
ATOM 1366 C C . LYS A 1 176 ? 7.929 6.262 0.642 1.00 95.69 176 LYS A C 1
ATOM 1368 O O . LYS A 1 176 ? 8.371 6.934 -0.287 1.00 95.69 176 LYS A O 1
ATOM 1373 N N . ALA A 1 177 ? 8.685 5.366 1.280 1.00 95.50 177 ALA A N 1
ATOM 1374 C CA . ALA A 1 177 ? 10.049 5.064 0.859 1.00 95.50 177 ALA A CA 1
ATOM 1375 C C . ALA A 1 177 ? 10.093 4.379 -0.517 1.00 95.50 177 ALA A C 1
ATOM 1377 O O . ALA A 1 177 ? 10.979 4.682 -1.311 1.00 95.50 177 ALA A O 1
ATOM 1378 N N . LEU A 1 178 ? 9.161 3.464 -0.794 1.00 95.38 178 LEU A N 1
ATOM 1379 C CA . LEU A 1 178 ? 9.074 2.758 -2.070 1.00 95.38 178 LEU A CA 1
ATOM 1380 C C . LEU A 1 178 ? 8.614 3.686 -3.204 1.00 95.38 178 LEU A C 1
ATOM 1382 O O . LEU A 1 178 ? 9.322 3.822 -4.196 1.00 95.38 178 LEU A O 1
ATOM 1386 N N . THR A 1 179 ? 7.478 4.368 -3.054 1.00 93.94 179 THR A N 1
ATOM 1387 C CA . THR A 1 179 ? 6.918 5.284 -4.060 1.00 93.94 179 THR A CA 1
ATOM 1388 C C . THR A 1 179 ? 7.854 6.457 -4.327 1.00 93.94 179 THR A C 1
ATOM 1390 O O . THR A 1 179 ? 8.035 6.833 -5.480 1.00 93.94 179 THR A O 1
ATOM 1393 N N . GLY A 1 180 ? 8.564 6.959 -3.310 1.00 93.06 180 GLY A N 1
ATOM 1394 C CA . GLY A 1 180 ? 9.615 7.962 -3.499 1.00 93.06 180 GLY A CA 1
ATOM 1395 C C . GLY A 1 180 ? 10.739 7.500 -4.436 1.00 93.06 180 GLY A C 1
ATOM 1396 O O . GLY A 1 180 ? 11.272 8.306 -5.201 1.00 93.06 180 GLY A O 1
ATOM 1397 N N . LEU A 1 181 ? 11.074 6.203 -4.435 1.00 93.19 181 LEU A N 1
ATOM 1398 C CA . LEU A 1 181 ? 12.024 5.630 -5.392 1.00 93.19 181 LEU A CA 1
ATOM 1399 C C . LEU A 1 181 ? 11.401 5.473 -6.791 1.00 93.19 181 LEU A C 1
ATOM 1401 O O . LEU A 1 181 ? 12.052 5.759 -7.793 1.00 93.19 181 LEU A O 1
ATOM 1405 N N . LEU A 1 182 ? 10.132 5.060 -6.852 1.00 92.69 182 LEU A N 1
ATOM 1406 C CA . LEU A 1 182 ? 9.387 4.796 -8.092 1.00 92.69 182 LEU A CA 1
ATOM 1407 C C . LEU A 1 182 ? 8.815 6.052 -8.776 1.00 92.69 182 LEU A C 1
ATOM 1409 O O . LEU A 1 182 ? 8.257 5.949 -9.863 1.00 92.69 182 LEU A O 1
ATOM 1413 N N . GLN A 1 183 ? 8.914 7.231 -8.161 1.00 89.56 183 GLN A N 1
ATOM 1414 C CA . GLN A 1 183 ? 8.448 8.505 -8.731 1.00 89.56 183 GLN A CA 1
ATOM 1415 C C . GLN A 1 183 ? 9.603 9.425 -9.146 1.00 89.56 183 GLN A C 1
ATOM 1417 O O . GLN A 1 183 ? 9.405 10.389 -9.889 1.00 89.56 183 GLN A O 1
ATOM 1422 N N . ASN A 1 184 ? 10.831 9.142 -8.705 1.00 91.31 184 ASN A N 1
ATOM 1423 C CA . ASN A 1 184 ? 11.993 9.903 -9.141 1.00 91.31 184 ASN A CA 1
ATOM 1424 C C . ASN A 1 184 ? 12.309 9.577 -10.602 1.00 91.31 184 ASN A C 1
ATOM 1426 O O . ASN A 1 184 ? 12.759 8.477 -10.920 1.00 91.31 184 ASN A O 1
ATOM 1430 N N . ARG A 1 185 ? 12.151 10.566 -11.483 1.00 89.00 185 ARG A N 1
ATOM 1431 C CA . ARG A 1 185 ? 12.355 10.416 -12.930 1.00 89.00 185 ARG A CA 1
ATOM 1432 C C . ARG A 1 185 ? 13.696 9.778 -13.303 1.00 89.00 185 ARG A C 1
ATOM 1434 O O . ARG A 1 185 ? 13.743 8.995 -14.244 1.00 89.00 185 ARG A O 1
ATOM 1441 N N . HIS A 1 186 ? 14.767 10.097 -12.574 1.00 88.00 186 HIS A N 1
ATOM 1442 C CA . HIS A 1 186 ? 16.089 9.528 -12.835 1.00 88.00 186 HIS A CA 1
ATOM 1443 C C . HIS A 1 186 ? 16.145 8.024 -12.528 1.00 88.00 186 HIS A C 1
ATOM 1445 O O . HIS A 1 186 ? 16.747 7.259 -13.277 1.00 88.00 186 HIS A O 1
ATOM 1451 N N . TRP A 1 187 ? 15.505 7.593 -11.440 1.00 91.38 187 TRP A N 1
ATOM 1452 C CA . TRP A 1 187 ? 15.472 6.185 -11.054 1.00 91.38 187 TRP A CA 1
ATOM 1453 C C . TRP A 1 187 ? 14.470 5.390 -11.879 1.00 91.38 187 TRP A C 1
ATOM 1455 O O . TRP A 1 187 ? 14.783 4.271 -12.259 1.00 91.38 187 TRP A O 1
ATOM 1465 N N . VAL A 1 188 ? 13.316 5.967 -12.217 1.00 91.44 188 VAL A N 1
ATOM 1466 C CA . VAL A 1 188 ? 12.302 5.298 -13.045 1.00 91.44 188 VAL A CA 1
ATOM 1467 C C . VAL A 1 188 ? 12.883 4.880 -14.386 1.00 91.44 188 VAL A C 1
ATOM 1469 O O . VAL A 1 188 ? 12.796 3.707 -14.718 1.00 91.44 188 VAL A O 1
ATOM 1472 N N . ASP A 1 189 ? 13.559 5.785 -15.101 1.00 92.25 189 ASP A N 1
ATOM 1473 C CA . ASP A 1 189 ? 14.198 5.443 -16.378 1.00 92.25 189 ASP A CA 1
ATOM 1474 C C . ASP A 1 189 ? 15.153 4.248 -16.224 1.00 92.25 189 ASP A C 1
ATOM 1476 O O . ASP A 1 189 ? 15.059 3.256 -16.940 1.00 92.25 189 ASP A O 1
ATOM 1480 N N . ARG A 1 190 ? 15.995 4.262 -15.188 1.00 93.19 190 ARG A N 1
ATOM 1481 C CA . ARG A 1 190 ? 16.897 3.145 -14.886 1.00 93.19 190 ARG A CA 1
ATOM 1482 C C . ARG A 1 190 ? 16.165 1.835 -14.557 1.00 93.19 190 ARG A C 1
ATOM 1484 O O . ARG A 1 190 ? 16.685 0.759 -14.853 1.00 93.19 190 ARG A O 1
ATOM 1491 N N . LEU A 1 191 ? 15.008 1.912 -13.904 1.00 93.31 191 LEU A N 1
ATOM 1492 C CA . LEU A 1 191 ? 14.207 0.760 -13.489 1.00 93.31 191 LEU A CA 1
ATOM 1493 C C . LEU A 1 191 ? 13.334 0.203 -14.621 1.00 93.31 191 LEU A C 1
ATOM 1495 O O . LEU A 1 191 ? 12.908 -0.944 -14.511 1.00 93.31 191 LEU A O 1
ATOM 1499 N N . THR A 1 192 ? 13.066 0.979 -15.679 1.00 94.75 192 THR A N 1
ATOM 1500 C CA . THR A 1 192 ? 12.073 0.610 -16.702 1.00 94.75 192 THR A CA 1
ATOM 1501 C C . THR A 1 192 ? 12.546 0.717 -18.155 1.00 94.75 192 THR A C 1
ATOM 1503 O O . THR A 1 192 ? 11.793 0.344 -19.050 1.00 94.75 192 THR A O 1
ATOM 1506 N N . ASN A 1 193 ? 13.750 1.222 -18.444 1.00 94.50 193 ASN A N 1
ATOM 1507 C CA . ASN A 1 193 ? 14.193 1.509 -19.821 1.00 94.50 193 ASN A CA 1
ATOM 1508 C C . ASN A 1 193 ? 14.340 0.292 -20.754 1.00 94.50 193 ASN A C 1
ATOM 1510 O O . ASN A 1 193 ? 14.446 0.479 -21.964 1.00 94.50 193 ASN A O 1
ATOM 1514 N N . GLN A 1 194 ? 14.367 -0.932 -20.225 1.00 95.88 194 GLN A N 1
ATOM 1515 C CA . GLN A 1 194 ? 14.433 -2.173 -21.005 1.00 95.88 194 GLN A CA 1
ATOM 1516 C C . GLN A 1 194 ? 13.117 -2.959 -20.966 1.00 95.88 194 GLN A C 1
ATOM 1518 O O . GLN A 1 194 ? 13.068 -4.085 -21.466 1.00 95.88 194 GLN A O 1
ATOM 1523 N N . LEU A 1 195 ? 12.066 -2.393 -20.367 1.00 95.88 195 LEU A N 1
ATOM 1524 C CA . LEU A 1 195 ? 10.733 -2.978 -20.374 1.00 95.88 195 LEU A CA 1
ATOM 1525 C C . LEU A 1 195 ? 10.065 -2.743 -21.728 1.00 95.88 195 LEU A C 1
ATOM 1527 O O . LEU A 1 195 ? 10.117 -1.640 -22.279 1.00 95.88 195 LEU A O 1
ATOM 1531 N N . ASP A 1 196 ? 9.401 -3.779 -22.229 1.00 96.19 196 ASP A N 1
ATOM 1532 C CA . ASP A 1 196 ? 8.475 -3.645 -23.351 1.00 96.19 196 ASP A CA 1
ATOM 1533 C C . ASP A 1 196 ? 7.231 -2.815 -22.952 1.00 96.19 196 ASP A C 1
ATOM 1535 O O . ASP A 1 196 ? 6.996 -2.584 -21.760 1.00 96.19 196 ASP A O 1
ATOM 1539 N N . PRO A 1 197 ? 6.437 -2.318 -23.922 1.00 95.94 197 PRO A N 1
ATOM 1540 C CA . PRO A 1 197 ? 5.278 -1.473 -23.627 1.00 95.94 197 PRO A CA 1
ATOM 1541 C C . PRO A 1 197 ? 4.282 -2.102 -22.640 1.00 95.94 197 PRO A C 1
ATOM 1543 O O . PRO A 1 197 ? 3.812 -1.415 -21.734 1.00 95.94 197 PRO A O 1
ATOM 1546 N N . ASP A 1 198 ? 4.026 -3.407 -22.755 1.00 97.12 198 ASP A N 1
ATOM 1547 C CA . ASP A 1 198 ? 3.098 -4.130 -21.879 1.00 97.12 198 ASP A CA 1
ATOM 1548 C C . ASP A 1 198 ? 3.621 -4.172 -20.430 1.00 97.12 198 ASP A C 1
ATOM 1550 O O . ASP A 1 198 ? 2.878 -3.974 -19.467 1.00 97.12 198 ASP A O 1
ATOM 1554 N N . GLN A 1 199 ? 4.922 -4.402 -20.240 1.00 97.12 199 GLN A N 1
ATOM 1555 C CA . GLN A 1 199 ? 5.563 -4.367 -18.924 1.00 97.12 199 GLN A CA 1
ATOM 1556 C C . GLN A 1 199 ? 5.603 -2.955 -18.334 1.00 97.12 199 GLN A C 1
ATOM 1558 O O . GLN A 1 199 ? 5.460 -2.807 -17.118 1.00 97.12 199 GLN A O 1
ATOM 1563 N N . GLN A 1 200 ? 5.776 -1.922 -19.162 1.00 95.69 200 GLN A N 1
ATOM 1564 C CA . GLN A 1 200 ? 5.701 -0.532 -18.709 1.00 95.69 200 GLN A CA 1
ATOM 1565 C C . GLN A 1 200 ? 4.294 -0.184 -18.218 1.00 95.69 200 GLN A C 1
ATOM 1567 O O . GLN A 1 200 ? 4.154 0.421 -17.156 1.00 95.69 200 GLN A O 1
ATOM 1572 N N . GLU A 1 201 ? 3.251 -0.606 -18.932 1.00 96.69 201 GLU A N 1
ATOM 1573 C CA . GLU A 1 201 ? 1.865 -0.411 -18.498 1.00 96.69 201 GLU A CA 1
ATOM 1574 C C . GLU A 1 201 ? 1.601 -1.097 -17.151 1.00 96.69 201 GLU A C 1
ATOM 1576 O O . GLU A 1 201 ? 1.080 -0.473 -16.225 1.00 96.69 201 GLU A O 1
ATOM 1581 N N . ARG A 1 202 ? 2.046 -2.348 -16.995 1.00 97.50 202 AR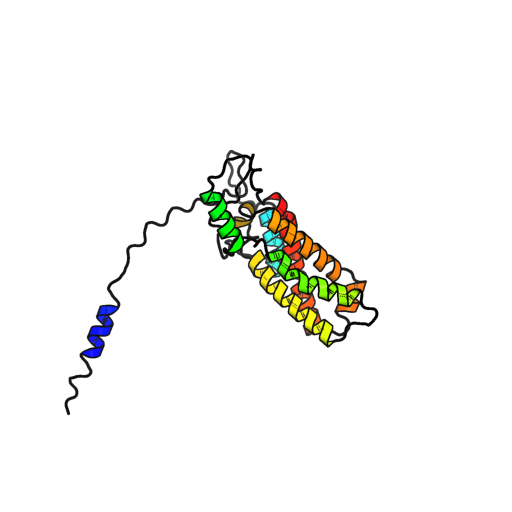G A N 1
ATOM 1582 C CA . ARG A 1 202 ? 1.928 -3.104 -15.736 1.00 97.50 202 ARG A CA 1
ATOM 1583 C C . ARG A 1 202 ? 2.679 -2.440 -14.582 1.00 97.50 202 ARG A C 1
ATOM 1585 O O . ARG A 1 202 ? 2.147 -2.350 -13.476 1.00 97.50 202 ARG A O 1
ATOM 1592 N N . PHE A 1 203 ? 3.884 -1.926 -14.838 1.00 96.44 203 PHE A N 1
ATOM 1593 C CA . PHE A 1 203 ? 4.646 -1.146 -13.863 1.00 96.44 203 PHE A CA 1
ATOM 1594 C C . PHE A 1 203 ? 3.868 0.093 -13.405 1.00 96.44 203 PHE A C 1
ATOM 1596 O O . PHE A 1 203 ? 3.741 0.338 -12.204 1.00 96.44 203 PHE A O 1
ATOM 1603 N N . LEU A 1 204 ? 3.330 0.867 -14.354 1.00 95.31 204 LEU A N 1
ATOM 1604 C CA . LEU A 1 204 ? 2.575 2.084 -14.061 1.00 95.31 204 LEU A CA 1
ATOM 1605 C C . LEU A 1 204 ? 1.294 1.771 -13.284 1.00 95.31 204 LEU A C 1
ATOM 1607 O O . LEU A 1 204 ? 1.032 2.422 -12.275 1.00 95.31 204 LEU A O 1
ATOM 1611 N N . ALA A 1 205 ? 0.548 0.743 -13.694 1.00 96.44 205 ALA A N 1
ATOM 1612 C CA . ALA A 1 205 ? -0.661 0.299 -13.009 1.00 96.44 205 ALA A CA 1
ATOM 1613 C C . ALA A 1 205 ? -0.374 -0.105 -11.556 1.00 96.44 205 ALA A C 1
ATOM 1615 O O . ALA A 1 205 ? -1.053 0.362 -10.639 1.00 96.44 205 ALA A O 1
ATOM 1616 N N . ALA A 1 206 ? 0.670 -0.909 -11.324 1.00 96.94 206 ALA A N 1
ATOM 1617 C CA . ALA A 1 206 ? 1.087 -1.270 -9.975 1.00 96.94 206 ALA A CA 1
ATOM 1618 C C . ALA A 1 206 ? 1.474 -0.025 -9.161 1.00 96.94 206 ALA A C 1
ATOM 1620 O O . ALA A 1 206 ? 0.978 0.164 -8.052 1.00 96.94 206 ALA A O 1
ATOM 1621 N N . ASN A 1 207 ? 2.289 0.873 -9.723 1.00 95.56 207 ASN A N 1
ATOM 1622 C CA . ASN A 1 207 ? 2.720 2.094 -9.041 1.00 95.56 207 ASN A CA 1
ATOM 1623 C C . ASN A 1 207 ? 1.543 3.016 -8.661 1.00 95.56 207 ASN A C 1
ATOM 1625 O O . ASN A 1 207 ? 1.547 3.602 -7.575 1.00 95.56 207 ASN A O 1
ATOM 1629 N N . SER A 1 208 ? 0.518 3.121 -9.513 1.00 96.19 208 SER A N 1
ATOM 1630 C CA . SER A 1 208 ? -0.706 3.874 -9.216 1.00 96.19 208 SER A CA 1
ATOM 1631 C C . SER A 1 208 ? -1.451 3.311 -8.006 1.00 96.19 208 SER A C 1
ATOM 1633 O O . SER A 1 208 ? -1.869 4.080 -7.141 1.00 96.19 208 SER A O 1
ATOM 1635 N N . VAL A 1 209 ? -1.569 1.984 -7.902 1.00 97.75 209 VAL A N 1
ATOM 1636 C CA . VAL A 1 209 ? -2.227 1.320 -6.764 1.00 97.75 209 VAL A CA 1
ATOM 1637 C C . VAL A 1 209 ? -1.444 1.546 -5.466 1.00 97.75 209 VAL A C 1
ATOM 1639 O O . VAL A 1 209 ? -2.020 1.983 -4.471 1.00 97.75 209 VAL A O 1
ATOM 1642 N N . LEU A 1 210 ? -0.120 1.344 -5.487 1.00 97.06 210 LEU A N 1
ATOM 1643 C CA . LEU A 1 210 ? 0.733 1.558 -4.307 1.00 97.06 210 LEU A CA 1
ATOM 1644 C C . LEU A 1 210 ? 0.714 3.027 -3.844 1.00 97.06 210 LEU A C 1
ATOM 1646 O O . LEU A 1 210 ? 0.738 3.303 -2.645 1.00 97.06 210 LEU A O 1
ATOM 1650 N N . SER A 1 211 ? 0.638 3.977 -4.782 1.00 96.62 211 SER A N 1
ATOM 1651 C CA . SER A 1 211 ? 0.528 5.412 -4.476 1.00 96.62 211 SER A CA 1
ATOM 1652 C C . SER A 1 211 ? -0.826 5.777 -3.852 1.00 96.62 211 SER A C 1
ATOM 1654 O O . SER A 1 211 ? -0.886 6.614 -2.945 1.00 96.62 211 SER A O 1
ATOM 1656 N N . ALA A 1 212 ? -1.914 5.143 -4.301 1.00 97.62 212 ALA A N 1
ATOM 1657 C CA . ALA A 1 212 ? -3.236 5.318 -3.704 1.00 97.62 212 ALA A CA 1
ATOM 1658 C C . ALA A 1 212 ? -3.263 4.809 -2.255 1.00 97.62 212 ALA A C 1
ATOM 1660 O O . ALA A 1 212 ? -3.723 5.520 -1.359 1.00 97.62 212 ALA A O 1
ATOM 1661 N N . GLU A 1 213 ? -2.699 3.626 -2.000 1.00 97.94 213 GLU A N 1
ATOM 1662 C CA . GLU A 1 213 ? -2.602 3.095 -0.639 1.00 97.94 213 GLU A CA 1
ATOM 1663 C C . GLU A 1 213 ? -1.714 3.958 0.256 1.00 97.94 213 GLU A C 1
ATOM 1665 O O . GLU A 1 213 ? -2.123 4.271 1.371 1.00 97.94 213 GLU A O 1
ATOM 1670 N N . GLN A 1 214 ? -0.553 4.417 -0.226 1.00 97.62 214 GLN A N 1
ATOM 1671 C CA . GLN A 1 214 ? 0.290 5.357 0.521 1.00 97.62 214 GLN A CA 1
ATOM 1672 C C . GLN A 1 214 ? -0.522 6.571 0.996 1.00 97.62 214 GLN A C 1
ATOM 1674 O O . GLN A 1 214 ? -0.476 6.925 2.174 1.00 97.62 214 GLN A O 1
ATOM 1679 N N . THR A 1 215 ? -1.278 7.188 0.087 1.00 97.38 215 THR A N 1
ATOM 1680 C CA . THR A 1 215 ? -2.054 8.405 0.365 1.00 97.38 215 THR A CA 1
ATOM 1681 C C . THR A 1 215 ? -3.156 8.144 1.397 1.00 97.38 215 THR A C 1
ATOM 1683 O O . THR A 1 215 ? -3.366 8.942 2.319 1.00 97.38 215 THR A O 1
ATOM 1686 N N . LEU A 1 216 ? -3.842 7.002 1.289 1.00 97.69 216 LEU A N 1
ATOM 1687 C CA . LEU A 1 216 ? -4.858 6.606 2.263 1.00 97.69 216 LEU A CA 1
ATOM 1688 C C . LEU A 1 216 ? -4.268 6.239 3.614 1.00 97.69 216 LEU A C 1
ATOM 1690 O O . LEU A 1 216 ? -4.868 6.588 4.625 1.00 97.69 216 LEU A O 1
ATOM 1694 N N . LEU A 1 217 ? -3.106 5.589 3.653 1.00 97.75 217 LEU A N 1
ATOM 1695 C CA . LEU A 1 217 ? -2.397 5.277 4.890 1.00 97.75 217 LEU A CA 1
ATOM 1696 C C . LEU A 1 217 ? -1.949 6.543 5.615 1.00 97.75 217 LEU A C 1
ATOM 1698 O O . LEU A 1 217 ? -2.162 6.651 6.819 1.00 97.75 217 LEU A O 1
ATOM 1702 N N . GLU A 1 218 ? -1.362 7.502 4.892 1.00 96.56 218 GLU A N 1
ATOM 1703 C CA . GLU A 1 218 ? -0.963 8.799 5.453 1.00 96.56 218 GLU A CA 1
ATOM 1704 C C . GLU A 1 218 ? -2.165 9.501 6.091 1.00 96.56 218 GLU A C 1
ATOM 1706 O O . GLU A 1 218 ? -2.100 9.907 7.249 1.00 96.56 218 GLU A O 1
ATOM 1711 N N . THR A 1 219 ? -3.298 9.542 5.388 1.00 94.81 219 THR A N 1
ATOM 1712 C CA . THR A 1 219 ? -4.524 10.163 5.905 1.00 94.81 219 THR A CA 1
ATOM 1713 C C . THR A 1 219 ? -5.159 9.343 7.039 1.00 94.81 219 THR A C 1
ATOM 1715 O O . THR A 1 219 ? -5.687 9.909 7.991 1.00 94.81 219 THR A O 1
ATOM 1718 N N . ALA A 1 220 ? -5.084 8.008 6.989 1.00 94.25 220 ALA A N 1
ATOM 1719 C CA . ALA A 1 220 ? -5.645 7.108 8.000 1.00 94.25 220 ALA A CA 1
ATOM 1720 C C . ALA A 1 220 ? -4.986 7.262 9.378 1.00 94.25 220 ALA A C 1
ATOM 1722 O O . ALA A 1 220 ? -5.624 6.954 10.385 1.00 94.25 220 ALA A O 1
ATOM 1723 N N . THR A 1 221 ? -3.746 7.763 9.448 1.00 92.38 221 THR A N 1
ATOM 1724 C CA . THR A 1 221 ? -3.076 8.044 10.731 1.00 92.38 221 THR A CA 1
ATOM 1725 C C . THR A 1 221 ? -3.864 9.020 11.609 1.00 92.38 221 THR A C 1
ATOM 1727 O O . THR A 1 221 ? -3.872 8.856 12.826 1.00 92.38 221 THR A O 1
ATOM 1730 N N . GLU A 1 222 ? -4.600 9.965 11.009 1.00 89.38 222 GLU A N 1
ATOM 1731 C CA . GLU A 1 222 ? -5.461 10.920 11.725 1.00 89.38 222 GLU A CA 1
ATOM 1732 C C . GLU A 1 222 ? -6.673 10.239 12.390 1.00 89.38 222 GLU A C 1
ATOM 1734 O O . GLU A 1 222 ? -7.248 10.770 13.342 1.00 89.38 222 GLU A O 1
ATOM 1739 N N . TYR A 1 223 ? -7.061 9.056 11.905 1.00 89.62 223 TYR A N 1
ATOM 1740 C CA . TYR A 1 223 ? -8.261 8.334 12.332 1.00 89.62 223 TYR A CA 1
ATOM 1741 C C . TYR A 1 223 ? -7.956 7.081 13.153 1.00 89.62 223 TYR A C 1
ATOM 1743 O O . TYR A 1 223 ? -8.842 6.606 13.871 1.00 89.62 223 TYR A O 1
ATOM 1751 N N . ALA A 1 224 ? -6.741 6.541 13.056 1.00 88.56 224 ALA A N 1
ATOM 1752 C CA . ALA A 1 224 ? -6.315 5.344 13.766 1.00 88.56 224 ALA A CA 1
ATOM 1753 C C . ALA A 1 224 ? -6.210 5.584 15.283 1.00 88.56 224 ALA A C 1
ATOM 1755 O O . ALA A 1 224 ? -5.860 6.666 15.754 1.00 88.56 224 ALA A O 1
ATOM 1756 N N . GLY A 1 225 ? -6.523 4.558 16.075 1.00 84.06 225 GLY A N 1
ATOM 1757 C CA . GLY A 1 225 ? -6.434 4.624 17.531 1.00 84.06 225 GLY A CA 1
ATOM 1758 C C . GLY A 1 225 ? -5.057 4.234 18.069 1.00 84.06 225 GLY A C 1
ATOM 1759 O O . GLY A 1 225 ? -4.261 3.559 17.413 1.00 84.06 225 GLY A O 1
ATOM 1760 N N . THR A 1 226 ? -4.785 4.638 19.307 1.00 81.06 226 THR A N 1
ATOM 1761 C CA . THR A 1 226 ? -3.594 4.251 20.069 1.00 81.06 226 THR A CA 1
ATOM 1762 C C . THR A 1 226 ? -4.018 3.466 21.302 1.00 81.06 226 THR A C 1
ATOM 1764 O O . THR A 1 226 ? -5.038 3.782 21.920 1.00 81.06 226 THR A O 1
ATOM 1767 N N . PHE A 1 227 ? -3.243 2.451 21.697 1.00 70.06 227 PHE A N 1
ATOM 1768 C CA . PHE A 1 227 ? -3.446 1.873 23.022 1.00 70.06 227 PHE A CA 1
ATOM 1769 C C . PHE A 1 227 ? -3.282 2.965 24.097 1.00 70.06 227 PHE A C 1
ATOM 1771 O O . PHE A 1 227 ? -2.324 3.745 24.032 1.00 70.06 227 PHE A O 1
ATOM 1778 N N . PRO A 1 228 ? -4.163 3.000 25.114 1.00 59.97 228 PRO A N 1
ATOM 1779 C CA . PRO A 1 228 ? -3.909 3.746 26.333 1.00 59.97 228 PRO A CA 1
ATOM 1780 C C . PRO A 1 228 ? -2.533 3.353 26.862 1.00 59.97 228 PRO A C 1
ATOM 1782 O O . PRO A 1 228 ? -2.200 2.164 26.897 1.00 59.97 228 PRO A O 1
ATOM 1785 N N . ARG A 1 229 ? -1.736 4.332 27.299 1.00 46.81 229 ARG A N 1
ATOM 1786 C CA . ARG A 1 229 ? -0.531 4.021 28.071 1.00 46.81 229 ARG A CA 1
ATOM 1787 C C . ARG A 1 229 ? -0.978 3.203 29.281 1.00 46.81 229 ARG A C 1
ATOM 1789 O O . ARG A 1 229 ? -1.813 3.670 30.056 1.00 46.81 229 ARG A O 1
ATOM 1796 N N . LEU A 1 230 ? -0.476 1.974 29.398 1.00 36.66 230 LEU A N 1
ATOM 1797 C CA . LEU A 1 230 ? -0.617 1.212 30.632 1.00 36.66 230 LEU A CA 1
ATOM 1798 C C . LEU A 1 230 ? 0.082 2.038 31.728 1.00 36.66 230 LEU A C 1
ATOM 1800 O O . LEU A 1 230 ? 1.233 2.426 31.503 1.00 36.66 230 LEU A O 1
ATOM 1804 N N . PRO A 1 231 ? -0.614 2.407 32.818 1.00 37.06 231 PRO A N 1
ATOM 1805 C CA . PRO A 1 231 ? 0.016 3.088 33.942 1.00 37.06 231 PRO A CA 1
ATOM 1806 C C . PRO A 1 231 ? 1.092 2.215 34.593 1.00 37.06 231 PRO A C 1
ATOM 1808 O O . PRO A 1 231 ? 0.941 0.970 34.567 1.00 37.06 231 PRO A O 1
#

Nearest PDB structures (foldseek):
  6zpp-assembly1_A  TM=3.817E-01  e=2.658E-01  Drechmeria coniospora
  3sxz-assembly1_B  TM=1.885E-01  e=7.569E+00  Thermotoga maritima

Mean predicted aligned error: 11.46 Å

Radius of gyration: 24.5 Å; Cα contacts (8 Å, |Δi|>4): 242; chains: 1; bounding box: 63×79×58 Å

pLDDT: mean 81.42, std 21.68, range [31.47, 97.94]